Protein AF-A0A8R7R8F1-F1 (afdb_monomer)

Sequence (193 aa):
MRKITKKYDKKCCSKQGQSFRTEARRLHIEILESPWLHELMALYINLRWNNTVSMELLVDLSLTFGDEDKPTLSCSLLDSLRVDIDLTCSICLDTVFDAVSLSCGHIFCYMCCSAAASVTVVDGLESADPGSKCPICRRAGVFPNALRLNQLNILLRNSCPEYWEKRMQTERVERVRLAREHWERQCRAFTGI

Structure (mmCIF, N/CA/C/O backbone):
data_AF-A0A8R7R8F1-F1
#
_entry.id   AF-A0A8R7R8F1-F1
#
loop_
_atom_site.group_PDB
_atom_site.id
_atom_site.type_symbol
_atom_site.label_atom_id
_atom_site.label_alt_id
_atom_site.label_comp_id
_atom_site.label_asym_id
_atom_site.label_entity_id
_atom_site.label_seq_id
_atom_site.pdbx_PDB_ins_code
_atom_site.Cartn_x
_atom_site.Cartn_y
_atom_site.Cartn_z
_atom_site.occupancy
_atom_site.B_iso_or_equiv
_atom_site.auth_seq_id
_atom_site.auth_comp_id
_atom_site.auth_asym_id
_atom_site.auth_atom_id
_atom_site.pdbx_PDB_model_num
ATOM 1 N N . MET A 1 1 ? -13.916 16.012 1.269 1.00 70.31 1 MET A N 1
ATOM 2 C CA . MET A 1 1 ? -13.368 17.002 0.303 1.00 70.31 1 MET A CA 1
ATOM 3 C C . MET A 1 1 ? -13.723 16.777 -1.178 1.00 70.31 1 MET A C 1
ATOM 5 O O . MET A 1 1 ? -14.204 17.717 -1.797 1.00 70.31 1 MET A O 1
ATOM 9 N N . ARG A 1 2 ? -13.581 15.573 -1.774 1.00 73.50 2 ARG A N 1
ATOM 10 C CA . ARG A 1 2 ? -13.838 15.317 -3.225 1.00 73.50 2 ARG A CA 1
ATOM 11 C C . ARG A 1 2 ? -15.147 15.881 -3.787 1.00 73.50 2 ARG A C 1
ATOM 13 O O . ARG A 1 2 ? -15.152 16.470 -4.862 1.00 73.50 2 ARG A O 1
ATOM 20 N N . LYS A 1 3 ? -16.267 15.623 -3.104 1.00 78.38 3 LYS A N 1
ATOM 21 C CA . LYS A 1 3 ? -17.603 16.045 -3.560 1.00 78.38 3 LYS A CA 1
ATOM 22 C C . LYS A 1 3 ? -17.740 17.572 -3.531 1.00 78.38 3 LYS A C 1
ATOM 24 O O . LYS A 1 3 ? -18.328 18.142 -4.442 1.00 78.38 3 LYS A O 1
ATOM 29 N N . ILE A 1 4 ? -17.140 18.216 -2.529 1.00 83.50 4 ILE A N 1
ATOM 30 C CA . ILE A 1 4 ? -17.159 19.671 -2.338 1.00 83.50 4 ILE A CA 1
ATOM 31 C C . ILE A 1 4 ? -16.355 20.351 -3.442 1.00 83.50 4 ILE A C 1
ATOM 33 O O . ILE A 1 4 ? -16.888 21.213 -4.132 1.00 83.50 4 ILE A O 1
ATOM 37 N N . THR A 1 5 ? -15.118 19.910 -3.682 1.00 85.06 5 THR A N 1
ATOM 38 C CA . THR A 1 5 ? -14.267 20.539 -4.699 1.00 85.06 5 THR A CA 1
ATOM 39 C C . THR A 1 5 ? -14.791 20.326 -6.116 1.00 85.06 5 THR A C 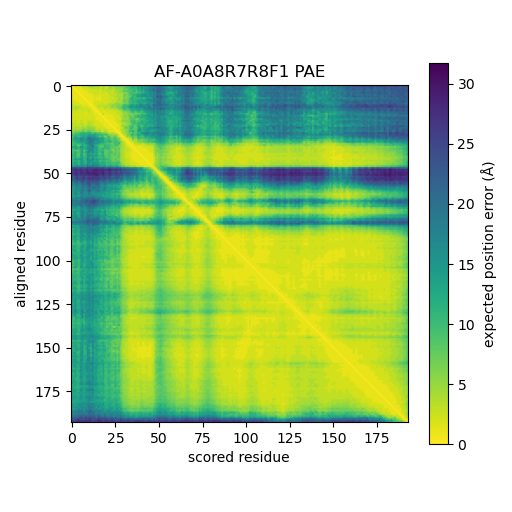1
ATOM 41 O O . THR A 1 5 ? -14.780 21.258 -6.911 1.00 85.06 5 THR A O 1
ATOM 44 N N . LYS A 1 6 ? -15.379 19.156 -6.412 1.00 87.19 6 LYS A N 1
ATOM 45 C CA . LYS A 1 6 ? -16.108 18.936 -7.674 1.00 87.19 6 LYS A CA 1
ATOM 46 C C . LYS A 1 6 ? -17.321 19.859 -7.831 1.00 87.19 6 LYS A C 1
ATOM 48 O O . LYS A 1 6 ? -17.592 20.323 -8.934 1.00 87.19 6 LYS A O 1
ATOM 53 N N . LYS A 1 7 ? -18.075 20.105 -6.754 1.00 91.38 7 LYS A N 1
ATOM 54 C CA . LYS A 1 7 ? -19.245 20.996 -6.783 1.00 91.38 7 LYS A CA 1
ATOM 55 C C . LYS A 1 7 ? -18.828 22.461 -6.942 1.00 91.38 7 LYS A C 1
ATOM 57 O O . LYS A 1 7 ? -19.496 23.184 -7.673 1.00 91.38 7 LYS A O 1
ATOM 62 N N . TYR A 1 8 ? -17.725 22.867 -6.311 1.00 92.31 8 TYR A N 1
ATOM 63 C CA . TYR A 1 8 ? -17.105 24.181 -6.484 1.00 92.31 8 TYR A CA 1
ATOM 64 C C . TYR A 1 8 ? -16.695 24.410 -7.942 1.00 92.31 8 TYR A C 1
ATOM 6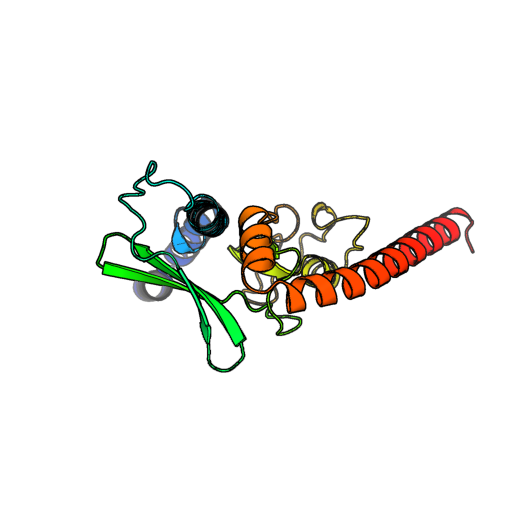6 O O . TYR A 1 8 ? -17.184 25.345 -8.565 1.00 92.31 8 TYR A O 1
ATOM 74 N N . ASP A 1 9 ? -15.901 23.499 -8.514 1.00 94.06 9 ASP A N 1
ATOM 75 C CA . ASP A 1 9 ? -15.440 23.583 -9.906 1.00 94.06 9 ASP A CA 1
ATOM 76 C C . ASP A 1 9 ? -16.613 23.667 -10.889 1.00 94.06 9 ASP A C 1
ATOM 78 O O . ASP A 1 9 ? -16.612 24.491 -11.801 1.00 94.06 9 ASP A O 1
ATOM 82 N N . LYS A 1 10 ? -17.664 22.865 -10.655 1.00 94.12 10 LYS A N 1
ATOM 83 C CA . LYS A 1 10 ? -18.894 22.900 -11.456 1.00 94.12 10 LYS A CA 1
ATOM 84 C C . LYS A 1 10 ? -19.627 24.241 -11.344 1.00 94.12 10 LYS A C 1
ATOM 86 O O . LYS A 1 10 ? -20.165 24.707 -12.339 1.00 94.12 10 LYS A O 1
ATOM 91 N N . LYS A 1 11 ? -19.692 24.840 -10.150 1.00 95.06 11 LYS A N 1
ATOM 92 C CA . LYS A 1 11 ? -20.413 26.102 -9.916 1.00 95.06 11 LYS A CA 1
ATOM 93 C C . LYS A 1 11 ? -19.636 27.318 -10.427 1.00 95.06 11 LYS A C 1
ATOM 95 O O . LYS A 1 11 ? -20.249 28.268 -10.894 1.00 95.06 11 LYS A O 1
ATOM 100 N N . CYS A 1 12 ? -18.311 27.285 -10.332 1.00 91.75 12 CYS A N 1
ATOM 101 C CA . CYS A 1 12 ? -17.428 28.390 -10.699 1.00 91.75 12 CYS A CA 1
ATOM 102 C C . CYS A 1 12 ? -16.812 28.239 -12.099 1.00 91.75 12 CYS A C 1
ATOM 104 O O . CYS A 1 12 ? -15.950 29.038 -12.452 1.00 91.75 12 CYS A O 1
ATOM 106 N N . CYS A 1 13 ? -17.204 27.214 -12.867 1.00 89.19 13 CYS A N 1
ATOM 107 C CA . CYS A 1 13 ? -16.618 26.872 -14.169 1.00 89.19 13 CYS A CA 1
ATOM 108 C C . CYS A 1 13 ? -15.077 26.888 -14.154 1.00 89.19 13 CYS A C 1
ATOM 110 O O . CYS A 1 13 ? -14.438 27.396 -15.073 1.00 89.19 13 CYS A O 1
ATOM 112 N N . SER A 1 14 ? -14.472 26.354 -13.090 1.00 93.56 14 SER A N 1
ATOM 113 C CA . SER A 1 14 ? -13.026 26.408 -12.856 1.00 93.56 14 SER A CA 1
ATOM 114 C C . SER A 1 14 ? -12.454 25.028 -12.524 1.00 93.56 14 SER A C 1
ATOM 116 O O . SER A 1 14 ? -13.186 24.048 -12.392 1.00 93.56 14 SER A O 1
ATOM 118 N N . LYS A 1 15 ? -11.123 24.936 -12.419 1.00 90.62 15 LYS A N 1
ATOM 119 C CA . LYS A 1 15 ? -10.410 23.741 -11.924 1.00 90.62 15 LYS A CA 1
ATOM 120 C C . LYS A 1 15 ? -9.746 23.978 -10.563 1.00 90.62 15 LYS A C 1
ATOM 122 O O . LYS A 1 15 ? -8.963 23.147 -10.107 1.00 90.62 15 LYS A O 1
ATOM 127 N N . GLN A 1 16 ? -10.026 25.112 -9.919 1.00 88.19 16 GLN A N 1
ATOM 128 C CA . GLN A 1 16 ? -9.293 25.556 -8.734 1.00 88.19 16 GLN A CA 1
ATOM 129 C C . GLN A 1 16 ? -9.537 24.646 -7.524 1.00 88.19 16 GLN A C 1
ATOM 131 O O . GLN A 1 16 ? -8.620 24.402 -6.746 1.00 88.19 16 GLN A O 1
ATOM 136 N N . GLY A 1 17 ? -10.740 24.085 -7.379 1.00 86.44 17 GLY A N 1
ATOM 137 C CA . GLY A 1 17 ? -11.059 23.117 -6.335 1.00 86.44 17 GLY A CA 1
ATOM 138 C C . GLY A 1 17 ? -10.318 21.793 -6.527 1.00 86.44 17 GLY A C 1
ATOM 139 O O . GLY A 1 17 ? -9.840 21.198 -5.557 1.00 86.44 17 GLY A O 1
ATOM 140 N N . GLN A 1 18 ? -10.190 21.316 -7.767 1.00 83.88 18 GLN A N 1
ATOM 141 C CA . GLN A 1 18 ? -9.337 20.169 -8.094 1.00 83.88 18 GLN A CA 1
ATOM 142 C C . GLN A 1 18 ? -7.852 20.449 -7.837 1.00 83.88 18 GLN A C 1
ATOM 144 O O . GLN A 1 18 ? -7.185 19.588 -7.253 1.00 83.88 18 GLN A O 1
ATOM 149 N N . SER A 1 19 ? -7.353 21.632 -8.206 1.00 82.88 19 SER A N 1
ATOM 150 C CA . SER A 1 19 ? -5.975 22.057 -7.925 1.00 82.88 19 SER A CA 1
ATOM 151 C C . SER A 1 19 ? -5.709 22.117 -6.422 1.00 82.88 19 SER A C 1
ATOM 153 O O . SER A 1 19 ? -4.786 21.462 -5.948 1.00 82.88 19 SER A O 1
ATOM 155 N N . PHE A 1 20 ? -6.583 22.777 -5.653 1.00 84.31 20 PHE A N 1
ATOM 156 C CA . PHE A 1 20 ? -6.505 22.824 -4.191 1.00 84.31 20 PHE A CA 1
ATOM 157 C C . PHE A 1 20 ? -6.504 21.425 -3.577 1.00 84.31 20 PHE A C 1
ATOM 159 O O . PHE A 1 20 ? -5.688 21.139 -2.716 1.00 84.31 20 PHE A O 1
ATOM 166 N N . ARG A 1 21 ? -7.382 20.518 -4.023 1.00 80.62 21 ARG A N 1
ATOM 167 C CA . ARG A 1 21 ? -7.420 19.150 -3.484 1.00 80.62 21 ARG A CA 1
ATOM 168 C C . ARG A 1 21 ? -6.159 18.356 -3.809 1.00 80.62 21 ARG A C 1
ATOM 170 O O . ARG A 1 21 ? -5.728 17.541 -3.000 1.00 80.62 21 ARG A O 1
ATOM 177 N N . THR A 1 22 ? -5.602 18.547 -4.999 1.00 77.69 22 THR A N 1
ATOM 178 C CA . THR A 1 22 ? -4.341 17.904 -5.384 1.00 77.69 22 THR A CA 1
ATOM 179 C C . THR A 1 22 ? -3.207 18.420 -4.506 1.00 77.69 22 THR A C 1
ATOM 181 O O . THR A 1 22 ? -2.447 17.617 -3.973 1.00 77.69 22 THR A O 1
ATOM 184 N N . GLU A 1 23 ? -3.169 19.730 -4.274 1.00 76.75 23 GLU A N 1
ATOM 185 C CA . GLU A 1 23 ? -2.170 20.382 -3.434 1.00 76.75 23 GLU A CA 1
ATOM 186 C C . GLU A 1 23 ? -2.316 20.018 -1.952 1.00 76.75 23 GLU A C 1
ATOM 188 O O . GLU A 1 23 ? -1.345 19.633 -1.315 1.00 76.75 23 GLU A O 1
ATOM 193 N N . ALA A 1 24 ? -3.536 20.012 -1.416 1.00 70.69 24 ALA A N 1
ATOM 194 C CA . ALA A 1 24 ? -3.820 19.592 -0.048 1.00 70.69 24 ALA A CA 1
ATOM 195 C C . ALA A 1 24 ? -3.400 18.138 0.207 1.00 70.69 24 ALA A C 1
ATOM 197 O O . ALA A 1 24 ? -2.917 17.819 1.287 1.00 70.69 24 ALA A O 1
ATOM 198 N N . ARG A 1 25 ? -3.532 17.253 -0.789 1.00 68.62 25 ARG A N 1
ATOM 199 C CA . ARG A 1 25 ? -3.025 15.873 -0.702 1.00 68.62 25 ARG A CA 1
ATOM 200 C C . ARG A 1 25 ? -1.511 15.806 -0.791 1.00 68.62 25 ARG A C 1
ATOM 202 O O . ARG A 1 25 ? -0.906 15.091 -0.009 1.00 68.62 25 ARG A O 1
ATOM 209 N N . ARG A 1 26 ? -0.904 16.560 -1.714 1.00 66.81 26 ARG A N 1
ATOM 210 C CA . ARG A 1 26 ? 0.559 16.660 -1.848 1.00 66.81 26 ARG A CA 1
ATOM 211 C C . ARG A 1 26 ? 1.201 17.134 -0.541 1.00 66.81 26 ARG A C 1
ATOM 213 O O . ARG A 1 26 ? 2.222 16.600 -0.125 1.00 66.81 26 ARG A O 1
ATOM 220 N N . LEU A 1 27 ? 0.575 18.110 0.110 1.00 65.81 27 LEU A N 1
ATOM 221 C CA . LEU A 1 27 ? 0.991 18.669 1.393 1.00 65.81 27 LEU A CA 1
ATOM 222 C C . LEU A 1 27 ? 0.519 17.845 2.604 1.00 65.81 27 LEU A C 1
ATOM 224 O O . LEU A 1 27 ? 0.754 18.265 3.730 1.00 65.81 27 LEU A O 1
ATOM 228 N N . HIS A 1 28 ? -0.144 16.700 2.401 1.00 61.38 28 HIS A N 1
ATOM 229 C CA . HIS A 1 28 ? -0.685 15.845 3.468 1.00 61.38 28 HIS A CA 1
ATOM 230 C C . HIS A 1 28 ? -1.627 16.574 4.454 1.00 61.38 28 HIS A C 1
ATOM 232 O O . HIS A 1 28 ? -1.799 16.157 5.595 1.00 61.38 28 HIS A O 1
ATOM 238 N N . ILE A 1 29 ? -2.284 17.647 4.000 1.00 60.16 29 ILE A N 1
ATOM 239 C CA . ILE A 1 29 ? -3.284 18.415 4.760 1.00 60.16 29 ILE A CA 1
ATOM 240 C C . ILE A 1 29 ? -4.572 17.592 4.940 1.00 60.16 29 ILE A C 1
ATOM 242 O O . ILE A 1 29 ? -5.281 17.741 5.933 1.00 60.16 29 ILE A O 1
ATOM 246 N N . GLU A 1 30 ? -4.880 16.676 4.011 1.00 68.00 30 GLU A N 1
ATOM 247 C CA . GLU A 1 30 ? -5.893 15.634 4.234 1.00 68.00 30 GLU A CA 1
ATOM 248 C C . GLU A 1 30 ? -5.298 14.555 5.164 1.00 68.00 30 GLU A C 1
ATOM 250 O O . GLU A 1 30 ? -4.882 13.503 4.690 1.00 68.00 30 GLU A O 1
ATOM 255 N N . ILE A 1 31 ? -5.252 14.823 6.480 1.00 67.56 31 ILE A N 1
ATOM 256 C CA . ILE A 1 31 ? -4.651 13.955 7.524 1.00 67.56 31 ILE A CA 1
ATOM 257 C C . ILE A 1 31 ? -5.068 12.481 7.379 1.00 67.56 31 ILE A C 1
ATOM 259 O O . ILE A 1 31 ? -4.244 11.589 7.550 1.00 67.56 31 ILE A O 1
ATOM 263 N N . LEU A 1 32 ? -6.321 12.229 6.987 1.00 67.94 32 LEU A N 1
ATOM 264 C CA . LEU A 1 32 ? -6.879 10.886 6.784 1.00 67.94 32 LEU A CA 1
ATOM 265 C C . LEU A 1 32 ? -6.228 10.090 5.643 1.00 67.94 32 LEU A C 1
ATOM 267 O O . LEU A 1 32 ? -6.324 8.873 5.621 1.00 67.94 32 LEU A O 1
ATOM 271 N N . GLU A 1 33 ? -5.594 10.759 4.680 1.00 69.38 33 GLU A N 1
ATOM 272 C CA . GLU A 1 33 ? -4.852 10.111 3.590 1.00 69.38 33 GLU A CA 1
ATOM 273 C C . GLU A 1 33 ? -3.338 10.091 3.864 1.00 69.38 33 GLU A C 1
ATOM 275 O O . GLU A 1 33 ? -2.566 9.665 3.005 1.00 69.38 33 GLU A O 1
ATOM 280 N N . SER A 1 34 ? -2.896 10.559 5.039 1.00 82.44 34 SER A N 1
ATOM 281 C CA . SER A 1 34 ? -1.479 10.611 5.391 1.00 82.44 34 SER A CA 1
ATOM 282 C C . SER A 1 34 ? -0.953 9.221 5.767 1.00 82.44 34 SER A C 1
ATOM 284 O O . SER A 1 34 ? -1.461 8.616 6.713 1.00 82.44 34 SER A O 1
ATOM 286 N N . PRO A 1 35 ? 0.111 8.716 5.116 1.00 85.25 35 PRO A N 1
ATOM 287 C CA . PRO A 1 35 ? 0.779 7.473 5.513 1.00 85.25 35 PRO A CA 1
ATOM 288 C C . PRO A 1 35 ? 1.194 7.458 6.991 1.00 85.25 35 PRO A C 1
ATOM 290 O O . PRO A 1 35 ? 1.117 6.429 7.656 1.00 85.25 35 PRO A O 1
ATOM 293 N N . TRP A 1 36 ? 1.561 8.626 7.527 1.00 87.06 36 TRP A N 1
ATOM 294 C CA . TRP A 1 36 ? 1.962 8.791 8.921 1.00 87.06 36 TRP A CA 1
ATOM 295 C C . TRP A 1 36 ? 0.822 8.581 9.910 1.00 87.06 36 TRP A C 1
ATOM 297 O O . TRP A 1 36 ? 1.078 8.113 11.010 1.00 87.06 36 TRP A O 1
ATOM 307 N N . LEU A 1 37 ? -0.428 8.875 9.534 1.00 85.50 37 LEU A N 1
ATOM 308 C CA . LEU A 1 37 ? -1.570 8.570 10.396 1.00 85.50 37 LEU A CA 1
ATOM 309 C C . LEU A 1 37 ? -1.668 7.056 10.625 1.00 85.50 37 LEU A C 1
ATOM 311 O O . LEU A 1 37 ? -1.776 6.621 11.764 1.00 85.50 37 LEU A O 1
ATOM 315 N N . HIS A 1 38 ? -1.544 6.267 9.557 1.00 88.12 38 HIS A N 1
ATOM 316 C CA . HIS A 1 38 ? -1.567 4.804 9.614 1.00 88.12 38 HIS A CA 1
ATOM 317 C C . HIS A 1 38 ? -0.428 4.247 10.482 1.00 88.12 38 HIS A C 1
ATOM 319 O O . HIS A 1 38 ? -0.659 3.383 11.326 1.00 88.12 38 HIS A O 1
ATOM 325 N N . GLU A 1 39 ? 0.791 4.775 10.318 1.00 90.56 39 GLU A N 1
ATOM 326 C CA . GLU A 1 39 ? 1.940 4.391 11.148 1.00 90.56 39 GLU A CA 1
ATOM 327 C C . GLU A 1 39 ? 1.761 4.775 12.616 1.00 90.56 39 GLU A C 1
ATOM 329 O O . GLU A 1 39 ? 2.046 3.963 13.489 1.00 90.56 39 GLU A O 1
ATOM 334 N N . LEU A 1 40 ? 1.265 5.980 12.907 1.00 87.56 40 LEU A N 1
ATOM 335 C CA . LEU A 1 40 ? 1.009 6.427 14.278 1.00 87.56 40 LEU A CA 1
ATOM 336 C C . LEU A 1 40 ? -0.085 5.594 14.944 1.00 87.56 40 LEU A C 1
ATOM 338 O O . LEU A 1 40 ? 0.033 5.248 16.118 1.00 87.56 40 LEU A O 1
ATOM 342 N N . MET A 1 41 ? -1.123 5.239 14.188 1.00 88.00 41 MET A N 1
ATOM 343 C CA . MET A 1 41 ? -2.163 4.332 14.648 1.00 88.00 41 MET A CA 1
ATOM 344 C C . MET A 1 41 ? -1.564 2.962 14.999 1.00 88.00 41 MET A C 1
ATOM 346 O O . MET A 1 41 ? -1.717 2.476 16.118 1.00 88.00 41 MET A O 1
ATOM 350 N N . ALA A 1 42 ? -0.810 2.356 14.084 1.00 91.25 42 ALA A N 1
ATOM 351 C CA . ALA A 1 42 ? -0.194 1.064 14.348 1.00 91.25 42 ALA A CA 1
ATOM 352 C C . ALA A 1 42 ? 0.807 1.110 15.516 1.00 91.25 42 ALA A C 1
ATOM 354 O O . ALA A 1 42 ? 0.793 0.226 16.371 1.00 91.25 42 ALA A O 1
ATOM 355 N N . LEU A 1 43 ? 1.617 2.171 15.598 1.00 88.50 43 LEU A N 1
ATOM 356 C CA . LEU A 1 43 ? 2.546 2.412 16.701 1.00 88.50 43 LEU A CA 1
ATOM 357 C C . LEU A 1 43 ? 1.812 2.468 18.037 1.00 88.50 43 LEU A C 1
ATOM 359 O O . LEU A 1 43 ? 2.241 1.832 18.992 1.00 88.50 43 LEU A O 1
ATOM 363 N N . TYR A 1 44 ? 0.707 3.209 18.110 1.00 84.69 44 TYR A N 1
ATOM 364 C CA . TYR A 1 44 ? -0.067 3.334 19.338 1.00 84.69 44 TYR A CA 1
ATOM 365 C C . TYR A 1 44 ? -0.598 1.978 19.810 1.00 84.69 44 TYR A C 1
ATOM 367 O O . TYR A 1 44 ? -0.470 1.662 20.991 1.00 84.69 44 TYR A O 1
ATOM 375 N N . ILE A 1 45 ? -1.137 1.154 18.900 1.00 87.25 45 I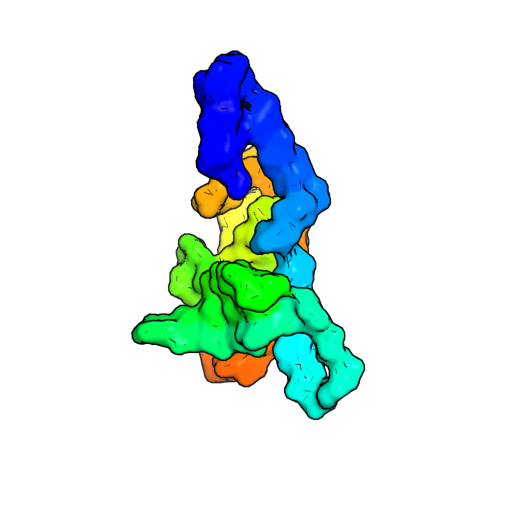LE 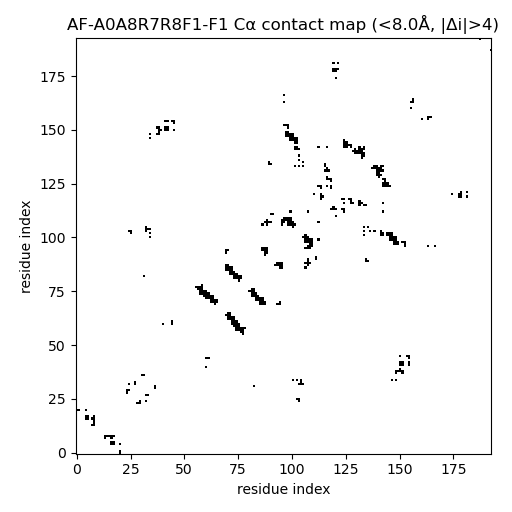A N 1
ATOM 376 C CA . ILE A 1 45 ? -1.578 -0.205 19.251 1.00 87.25 45 ILE A CA 1
ATOM 377 C C . ILE A 1 45 ? -0.386 -1.044 19.730 1.00 87.25 45 ILE A C 1
ATOM 379 O O . ILE A 1 45 ? -0.474 -1.672 20.783 1.00 87.25 45 ILE A O 1
ATOM 383 N N . ASN A 1 46 ? 0.742 -1.013 19.012 1.00 87.94 46 ASN A N 1
ATOM 384 C CA . ASN A 1 46 ? 1.951 -1.761 19.378 1.00 87.94 46 ASN A CA 1
ATOM 385 C C . ASN A 1 46 ? 2.507 -1.357 20.753 1.00 87.94 46 ASN A C 1
ATOM 387 O O . ASN A 1 46 ? 2.993 -2.206 21.497 1.00 87.94 46 ASN A O 1
ATOM 391 N N . LEU A 1 47 ? 2.452 -0.066 21.093 1.00 80.44 47 LEU A N 1
ATOM 392 C CA . LEU A 1 47 ? 2.942 0.477 22.361 1.00 80.44 47 LEU A CA 1
ATOM 393 C C . LEU A 1 47 ? 1.987 0.247 23.536 1.00 80.44 47 LEU A C 1
ATOM 395 O O . LEU A 1 47 ? 2.385 0.481 24.680 1.00 80.44 47 LEU A O 1
ATOM 399 N N . ARG A 1 48 ? 0.752 -0.213 23.296 1.00 67.75 48 ARG A N 1
ATOM 400 C CA . ARG A 1 48 ? -0.301 -0.381 24.310 1.00 67.75 48 ARG A CA 1
ATOM 401 C C . ARG A 1 48 ? -0.067 -1.583 25.243 1.00 67.75 48 ARG A C 1
ATOM 403 O O . ARG A 1 48 ? -0.990 -2.327 25.556 1.00 67.75 48 ARG A O 1
ATOM 410 N N . TRP A 1 49 ? 1.169 -1.726 25.727 1.00 51.31 49 TRP A N 1
ATOM 411 C CA . TRP A 1 49 ? 1.540 -2.519 26.896 1.00 51.31 49 TRP A CA 1
ATOM 412 C C . TRP A 1 49 ? 1.663 -1.675 28.182 1.00 51.31 49 TRP A C 1
ATOM 414 O O . TRP A 1 49 ? 1.614 -2.254 29.255 1.00 51.31 49 TRP A O 1
ATOM 424 N N . ASN A 1 50 ? 1.756 -0.333 28.149 1.00 45.97 50 ASN A N 1
ATOM 425 C CA . ASN A 1 50 ? 1.742 0.484 29.379 1.00 45.97 50 ASN A CA 1
ATOM 426 C C . ASN A 1 50 ? 1.039 1.844 29.192 1.00 45.97 50 ASN A C 1
ATOM 428 O O . ASN A 1 50 ? 1.297 2.567 28.235 1.00 45.97 50 ASN A O 1
ATOM 432 N N . ASN A 1 51 ? 0.160 2.176 30.142 1.00 49.56 51 ASN A N 1
ATOM 433 C CA . ASN A 1 51 ? -0.807 3.290 30.207 1.00 49.56 51 ASN A CA 1
ATOM 434 C C . ASN A 1 51 ? -0.252 4.739 30.145 1.00 49.56 51 ASN A C 1
ATOM 436 O O . ASN A 1 51 ? -0.845 5.641 30.731 1.00 49.56 51 ASN A O 1
ATOM 440 N N . THR A 1 52 ? 0.865 5.020 29.476 1.00 51.19 52 THR A N 1
ATOM 441 C CA . THR A 1 52 ? 1.564 6.308 29.661 1.00 51.19 52 THR A CA 1
ATOM 442 C C . THR A 1 52 ? 1.330 7.351 28.570 1.00 51.19 52 THR A C 1
ATOM 444 O O . THR A 1 52 ? 1.704 8.503 28.764 1.00 51.19 52 THR A O 1
ATOM 447 N N . VAL A 1 53 ? 0.710 7.000 27.440 1.00 51.78 53 VAL A N 1
ATOM 448 C CA . VAL A 1 53 ? 0.466 7.961 26.351 1.00 51.78 53 VAL A CA 1
ATOM 449 C C . VAL A 1 53 ? -1.014 7.958 25.995 1.00 51.78 53 VAL A C 1
ATOM 451 O O . VAL A 1 53 ? -1.500 7.081 25.284 1.00 51.78 53 VAL A O 1
ATOM 454 N N . SER A 1 54 ? -1.748 8.941 26.512 1.00 54.41 54 SER A N 1
ATOM 455 C CA . SER A 1 54 ? -3.092 9.249 26.028 1.00 54.41 54 SER A CA 1
ATOM 456 C C . SER A 1 54 ? -2.952 10.073 24.750 1.00 54.41 54 SER A C 1
ATOM 458 O O . SER A 1 54 ? -2.461 11.199 24.786 1.00 54.41 54 SER A O 1
ATOM 460 N N . MET A 1 55 ? -3.331 9.507 23.605 1.00 61.41 55 MET A N 1
ATOM 461 C CA . MET A 1 55 ? -3.541 10.293 22.391 1.00 61.41 55 MET A CA 1
ATOM 462 C C . MET A 1 55 ? -4.955 10.861 22.468 1.00 61.41 55 MET A C 1
ATOM 464 O O . MET A 1 55 ? -5.897 10.206 22.041 1.00 61.41 55 MET A O 1
ATOM 468 N N . GLU A 1 56 ? -5.105 12.079 22.993 1.00 63.31 56 GLU A N 1
ATOM 469 C CA . GLU A 1 56 ? -6.407 12.769 23.115 1.00 63.31 56 GLU A CA 1
ATOM 470 C C . GLU A 1 56 ? -7.168 12.881 21.778 1.00 63.31 56 GLU A C 1
ATOM 472 O O . GLU A 1 56 ? -8.375 13.083 21.757 1.00 63.31 56 GLU A O 1
ATOM 477 N N . LEU A 1 57 ? -6.468 12.736 20.647 1.00 64.81 57 LEU A N 1
ATOM 478 C CA . LEU A 1 57 ? -7.032 12.841 19.302 1.00 64.81 57 LEU A CA 1
ATOM 479 C C . LEU A 1 57 ? -7.562 11.517 18.732 1.00 64.81 57 LEU A C 1
ATOM 481 O O . LEU A 1 57 ? -8.465 11.564 17.900 1.00 64.81 57 LEU A O 1
ATOM 485 N N . LEU A 1 58 ? -6.999 10.364 19.119 1.00 68.00 58 LEU A N 1
ATOM 486 C CA . LEU A 1 58 ? -7.360 9.050 18.568 1.00 68.00 58 LEU A CA 1
ATOM 487 C C . LEU A 1 58 ? -7.905 8.149 19.675 1.00 68.00 58 LEU A C 1
ATOM 489 O O . LEU A 1 58 ? -7.148 7.624 20.491 1.00 68.00 58 LEU A O 1
ATOM 493 N N . VAL A 1 59 ? -9.215 7.934 19.651 1.00 72.69 59 VAL A N 1
ATOM 494 C CA . VAL A 1 59 ? -9.941 7.093 20.607 1.00 72.69 59 VAL A CA 1
ATOM 495 C C . VAL A 1 59 ? -10.375 5.796 19.913 1.00 72.69 59 VAL A C 1
ATOM 497 O O . VAL A 1 59 ? -10.419 5.724 18.683 1.00 72.69 59 VAL A O 1
ATOM 500 N N . ASP A 1 60 ? -10.636 4.741 20.688 1.00 79.19 60 ASP A N 1
ATOM 501 C CA . ASP A 1 60 ? -11.139 3.439 20.208 1.00 79.19 60 ASP A CA 1
ATOM 502 C C . ASP A 1 60 ? -10.292 2.767 19.119 1.00 79.19 60 ASP A C 1
ATOM 504 O O . ASP A 1 60 ? -10.784 2.016 18.271 1.00 79.19 60 ASP A O 1
ATOM 508 N N . LEU A 1 61 ? -8.985 3.027 19.146 1.00 84.62 61 LEU A N 1
ATOM 509 C CA . LEU A 1 61 ? -8.070 2.482 18.164 1.00 84.62 61 LEU A CA 1
ATOM 510 C C . LEU A 1 61 ? -7.962 0.957 18.297 1.00 84.62 61 LEU A C 1
ATOM 512 O O . LEU A 1 61 ? -7.579 0.431 19.345 1.00 84.62 61 LEU A O 1
ATOM 516 N N . SER A 1 62 ? -8.285 0.255 17.216 1.00 88.69 62 SER A N 1
ATOM 517 C CA . SER A 1 62 ? -8.329 -1.205 17.178 1.00 88.69 62 SER A CA 1
ATOM 518 C C . SER A 1 62 ? -8.023 -1.746 15.784 1.00 88.69 62 SER A C 1
ATOM 520 O O . SER A 1 62 ? -8.244 -1.082 14.771 1.00 88.69 62 SER A O 1
ATOM 522 N N . LEU A 1 63 ? -7.505 -2.971 15.749 1.00 90.44 63 LEU A N 1
ATOM 523 C CA . LEU A 1 63 ? -7.414 -3.784 14.544 1.00 90.44 63 LEU A CA 1
ATOM 524 C C . LEU A 1 63 ? -8.447 -4.905 14.664 1.00 90.44 63 LEU A C 1
ATOM 526 O O . LEU A 1 63 ? -8.452 -5.632 15.656 1.00 90.44 63 LEU A O 1
ATOM 530 N N . THR A 1 64 ? -9.312 -5.034 13.664 1.00 91.50 64 THR A N 1
ATOM 531 C CA . THR A 1 64 ? -10.356 -6.067 13.611 1.00 91.50 64 THR A CA 1
ATOM 532 C C . THR A 1 64 ? -10.239 -6.872 12.325 1.00 91.50 64 THR A C 1
ATOM 534 O O . THR A 1 64 ? -9.710 -6.378 11.331 1.00 91.50 64 THR A O 1
ATOM 537 N N . PHE A 1 65 ? -10.724 -8.109 12.345 1.00 88.81 65 PHE A N 1
ATOM 538 C CA . PHE A 1 65 ? -10.792 -8.988 11.181 1.00 88.81 65 PHE A CA 1
ATOM 539 C C . PHE A 1 65 ? -12.273 -9.210 10.863 1.00 88.81 65 PHE A C 1
ATOM 541 O O . PHE A 1 65 ? -13.030 -9.622 11.741 1.00 88.81 65 PHE A O 1
ATOM 548 N N . GLY A 1 66 ? -12.704 -8.822 9.660 1.00 82.81 66 GLY A N 1
ATOM 549 C CA . GLY A 1 66 ? -14.098 -8.957 9.220 1.00 82.81 66 GLY A CA 1
ATOM 550 C C . GLY A 1 66 ? -14.450 -10.369 8.736 1.00 82.81 66 GLY A C 1
ATOM 551 O O . GLY A 1 66 ? -13.656 -11.292 8.878 1.00 82.81 66 GLY A O 1
ATOM 552 N N . ASP A 1 67 ? -15.610 -10.506 8.085 1.00 73.31 67 ASP A N 1
ATOM 553 C CA . ASP A 1 67 ? -16.216 -11.791 7.672 1.00 73.31 67 ASP A CA 1
ATOM 554 C C . ASP A 1 67 ? -15.347 -12.673 6.744 1.00 73.31 67 ASP A C 1
ATOM 556 O O . ASP A 1 67 ? -15.594 -13.866 6.617 1.00 73.31 67 ASP A O 1
ATOM 560 N N . GLU A 1 68 ? -14.320 -12.100 6.110 1.00 78.38 68 GLU A N 1
ATOM 561 C CA . GLU A 1 68 ? -13.380 -12.776 5.197 1.00 78.38 68 GLU A CA 1
ATOM 562 C C . GLU A 1 68 ? -11.932 -12.728 5.731 1.00 78.38 68 GLU A C 1
ATOM 564 O O . GLU A 1 68 ? -10.985 -12.629 4.952 1.00 78.38 68 GLU A O 1
ATOM 569 N N . ASP A 1 69 ? -11.751 -12.646 7.055 1.00 80.88 69 ASP A N 1
ATOM 570 C CA . ASP A 1 69 ? -10.456 -12.418 7.722 1.00 80.88 69 ASP A CA 1
ATOM 571 C C . ASP A 1 69 ? -9.710 -11.168 7.213 1.00 80.88 69 ASP A C 1
ATOM 573 O O . ASP A 1 69 ? -8.485 -11.047 7.303 1.00 80.88 69 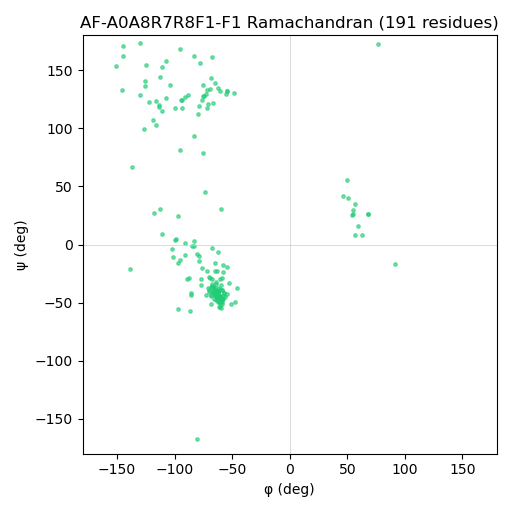ASP A O 1
ATOM 577 N N . LYS A 1 70 ? -10.457 -10.196 6.676 1.00 85.88 70 LYS A N 1
ATOM 578 C CA . LYS A 1 70 ? -9.900 -8.950 6.140 1.00 85.88 70 LYS A CA 1
ATOM 579 C C . LYS A 1 70 ? -9.571 -7.984 7.276 1.00 85.88 70 LYS A C 1
ATOM 581 O O . LYS A 1 70 ? -10.492 -7.578 7.994 1.00 85.88 70 LYS A O 1
ATOM 586 N N . PRO A 1 71 ? -8.297 -7.586 7.439 1.00 92.12 71 PRO A N 1
ATOM 587 C CA . PRO A 1 71 ? -7.905 -6.705 8.518 1.00 92.12 71 PRO A CA 1
ATOM 588 C C . PRO A 1 71 ? -8.360 -5.277 8.228 1.00 92.12 71 PRO A C 1
ATOM 590 O O . PRO A 1 71 ? -8.061 -4.710 7.177 1.00 92.12 71 PRO A O 1
ATOM 593 N N . THR A 1 72 ? -9.056 -4.680 9.189 1.00 93.38 72 THR A N 1
ATOM 594 C CA . THR A 1 72 ? -9.452 -3.273 9.169 1.00 93.38 72 THR A CA 1
ATOM 595 C C . THR A 1 72 ? -8.903 -2.577 10.403 1.00 93.38 72 THR A C 1
ATOM 597 O O . THR A 1 72 ? -9.176 -2.984 11.536 1.00 93.38 72 THR A O 1
ATOM 600 N N . LEU A 1 73 ? -8.123 -1.522 10.182 1.00 91.50 73 LEU A N 1
ATOM 601 C CA . LEU A 1 73 ? -7.600 -0.664 11.236 1.00 91.50 73 LEU A CA 1
ATOM 602 C C . LEU A 1 73 ? -8.551 0.517 11.431 1.00 91.50 73 LEU A C 1
ATOM 604 O O . LEU A 1 73 ? -8.742 1.312 10.512 1.00 91.50 73 LEU A O 1
ATOM 608 N N . SER A 1 74 ? -9.140 0.630 12.618 1.00 90.00 74 SER A N 1
ATOM 609 C CA . SER A 1 74 ? -10.198 1.601 12.898 1.00 90.00 74 SER A CA 1
ATOM 610 C C . SER A 1 74 ? -9.889 2.494 14.092 1.00 90.00 74 SER A C 1
ATOM 612 O O . SER A 1 74 ? -9.382 2.004 15.099 1.00 90.00 74 SER A O 1
ATOM 614 N N . CYS A 1 75 ? -10.233 3.782 14.011 1.00 84.81 75 CYS A N 1
ATOM 615 C CA . CYS A 1 75 ? -10.241 4.707 15.150 1.00 84.81 75 CYS A CA 1
ATOM 616 C C . CYS A 1 75 ? -11.369 5.736 15.072 1.00 84.81 75 CYS A C 1
ATOM 618 O O . CYS A 1 75 ? -11.909 6.017 14.002 1.00 84.81 75 CYS A O 1
ATOM 620 N N . SER A 1 76 ? -11.663 6.350 16.213 1.00 80.19 76 SER A N 1
ATOM 621 C CA . SER A 1 76 ? -12.497 7.541 16.333 1.00 80.19 76 SER A CA 1
ATOM 622 C C . SER A 1 76 ? -11.596 8.771 16.468 1.00 80.19 76 SER A C 1
ATOM 624 O O . SER A 1 76 ? -10.835 8.896 17.426 1.00 80.19 76 SER A O 1
ATOM 626 N N . LEU A 1 77 ? -11.668 9.687 15.503 1.00 71.44 77 LEU A N 1
ATOM 627 C CA . LEU A 1 77 ? -11.016 10.994 15.551 1.00 71.44 77 LEU A CA 1
ATOM 628 C C . LEU A 1 77 ? -11.984 12.017 16.163 1.00 71.44 77 LEU A C 1
ATOM 630 O O . LEU A 1 77 ? -13.102 12.180 15.657 1.00 71.44 77 LEU A O 1
ATOM 634 N N . LEU A 1 78 ? -11.537 12.736 17.200 1.00 69.12 78 LEU A N 1
ATOM 635 C CA . LEU A 1 78 ? -12.300 13.819 17.848 1.00 69.12 78 LEU A CA 1
ATOM 636 C C . LEU A 1 78 ? -13.740 13.400 18.228 1.00 69.12 78 LEU A C 1
ATOM 638 O O . LEU A 1 78 ? -14.696 14.139 17.982 1.00 69.12 78 LEU A O 1
ATOM 642 N N . ASP A 1 79 ? -13.901 12.172 18.727 1.00 62.47 79 ASP A N 1
ATOM 643 C CA . ASP A 1 79 ? -15.153 11.575 19.228 1.00 62.47 79 ASP A CA 1
ATOM 644 C C . ASP A 1 79 ? -16.348 11.540 18.256 1.00 62.47 79 ASP A C 1
ATOM 646 O O . ASP A 1 79 ? -17.464 11.200 18.642 1.00 62.47 79 ASP A O 1
ATOM 650 N N . SER A 1 80 ? -16.144 11.882 16.980 1.00 67.69 80 SER A N 1
ATOM 651 C CA . SER A 1 80 ? -17.244 12.050 16.015 1.00 67.69 80 SER A CA 1
ATOM 652 C C . SER A 1 80 ? -16.950 11.484 14.628 1.00 67.69 80 SER A C 1
ATOM 654 O O . SER A 1 80 ? -17.879 11.236 13.857 1.00 67.69 80 SER A O 1
ATOM 656 N N . LEU A 1 81 ? -15.674 11.297 14.269 1.00 74.75 81 LEU A N 1
ATOM 657 C CA . LEU A 1 81 ? -15.283 10.826 12.945 1.00 74.75 81 LEU A CA 1
ATOM 658 C C . LEU A 1 81 ? -14.601 9.464 13.031 1.00 74.75 81 LEU A C 1
ATOM 660 O O . LEU A 1 81 ? -13.418 9.375 13.343 1.00 74.75 81 LEU A O 1
ATOM 664 N N . ARG A 1 82 ? -15.339 8.411 12.679 1.00 80.00 82 ARG A N 1
ATOM 665 C CA . ARG A 1 82 ? -14.767 7.076 12.516 1.00 80.00 82 ARG A CA 1
ATOM 666 C C . ARG A 1 82 ? -13.935 7.004 11.236 1.00 80.00 82 ARG A C 1
ATOM 668 O O . ARG A 1 82 ? -14.398 7.380 10.157 1.00 80.00 82 ARG A O 1
ATOM 675 N N . VAL A 1 83 ? -12.712 6.520 11.375 1.00 82.62 83 VAL A N 1
ATOM 676 C CA . VAL A 1 83 ? -11.769 6.255 10.295 1.00 82.62 83 VAL A CA 1
ATOM 677 C C . VAL A 1 83 ? -11.565 4.753 10.253 1.00 82.62 83 VAL A C 1
ATOM 679 O O . VAL A 1 83 ? -11.081 4.190 11.226 1.00 82.62 83 VAL A O 1
ATOM 682 N N . ASP A 1 84 ? -11.924 4.128 9.135 1.00 86.62 84 ASP A N 1
ATOM 683 C CA . ASP A 1 84 ? -11.689 2.709 8.883 1.00 86.62 84 ASP A CA 1
ATOM 684 C C . ASP A 1 84 ? -10.737 2.581 7.689 1.00 86.62 84 ASP A C 1
ATOM 686 O O . ASP A 1 84 ? -10.998 3.111 6.603 1.00 86.62 84 ASP A O 1
ATOM 690 N N . ILE A 1 85 ? -9.616 1.902 7.902 1.00 88.50 85 ILE A N 1
ATOM 691 C CA . ILE A 1 85 ? -8.592 1.654 6.892 1.00 88.50 85 ILE A CA 1
ATOM 692 C C . ILE A 1 85 ? -8.606 0.164 6.573 1.00 88.50 85 ILE A C 1
ATOM 694 O O . ILE A 1 85 ? -8.252 -0.663 7.413 1.00 88.50 85 ILE A O 1
ATOM 698 N N . ASP A 1 86 ? -8.970 -0.159 5.335 1.00 91.44 86 ASP A N 1
ATOM 699 C CA . ASP A 1 86 ? -8.837 -1.503 4.780 1.00 91.44 86 ASP A CA 1
ATOM 700 C C . ASP A 1 86 ? -7.353 -1.824 4.549 1.00 91.44 86 ASP A C 1
ATOM 702 O O . ASP A 1 86 ? -6.657 -1.119 3.811 1.00 91.44 86 ASP A O 1
ATOM 706 N N . LEU A 1 87 ? -6.867 -2.883 5.197 1.00 94.62 87 LEU A N 1
ATOM 707 C CA . LEU A 1 87 ? -5.494 -3.370 5.076 1.00 94.62 87 LEU A CA 1
ATOM 708 C C . LEU A 1 87 ? -5.378 -4.531 4.078 1.00 94.62 87 LEU A C 1
ATOM 710 O O . LEU A 1 87 ? -4.438 -5.322 4.141 1.00 94.62 87 LEU A O 1
ATOM 714 N N . THR A 1 88 ? -6.308 -4.627 3.130 1.00 95.44 88 THR A N 1
ATOM 715 C CA . THR A 1 88 ? -6.252 -5.556 2.000 1.00 95.44 88 THR A CA 1
ATOM 716 C C . THR A 1 88 ? -5.502 -4.928 0.825 1.00 95.44 88 THR A C 1
ATOM 718 O O . THR A 1 88 ? -5.808 -3.829 0.356 1.00 95.44 88 THR A O 1
ATOM 721 N N . CYS A 1 89 ? -4.514 -5.637 0.285 1.00 97.12 89 CYS A N 1
ATOM 722 C CA . CYS A 1 89 ? -3.801 -5.209 -0.908 1.00 97.12 89 CYS A CA 1
ATOM 723 C C . CYS A 1 89 ? -4.708 -5.347 -2.136 1.00 97.12 89 CYS A C 1
ATOM 725 O O . CYS A 1 89 ? -5.043 -6.453 -2.542 1.00 97.12 89 CYS A O 1
ATOM 727 N N . SER A 1 90 ? -5.035 -4.247 -2.815 1.00 95.81 90 SER A N 1
ATOM 728 C CA . SER A 1 90 ? -5.906 -4.296 -4.009 1.00 95.81 90 SER A CA 1
ATOM 729 C C . SER A 1 90 ? -5.311 -5.000 -5.246 1.00 95.81 90 SER A C 1
ATOM 731 O O . SER A 1 90 ? -5.992 -5.105 -6.263 1.00 95.81 90 SER A O 1
ATOM 733 N N . ILE A 1 91 ? -4.056 -5.465 -5.185 1.00 97.19 91 ILE A N 1
ATOM 734 C CA . ILE A 1 91 ? -3.395 -6.201 -6.278 1.00 97.19 91 ILE A CA 1
ATOM 735 C C . ILE A 1 91 ? -3.485 -7.712 -6.047 1.00 97.19 91 ILE A C 1
ATOM 737 O O . ILE A 1 91 ? -3.974 -8.423 -6.918 1.00 97.19 91 ILE A O 1
ATOM 741 N N . CYS A 1 92 ? -3.017 -8.210 -4.895 1.00 96.56 92 CYS A N 1
ATOM 742 C CA . CYS A 1 92 ? -3.072 -9.644 -4.583 1.00 96.56 92 CYS A CA 1
ATOM 743 C C . CYS A 1 92 ? -4.344 -10.065 -3.840 1.00 96.56 92 CYS A C 1
ATOM 745 O O . CYS A 1 92 ? -4.577 -11.255 -3.699 1.00 96.56 92 CYS A O 1
ATOM 747 N N . LEU A 1 93 ? -5.158 -9.103 -3.393 1.00 95.06 93 LEU A N 1
ATOM 748 C CA . LEU A 1 93 ? -6.409 -9.292 -2.648 1.00 95.06 93 LEU A CA 1
ATOM 749 C C . LEU A 1 93 ? -6.258 -9.965 -1.272 1.00 95.06 93 LEU A C 1
ATOM 751 O O . LEU A 1 93 ? -7.262 -10.234 -0.620 1.00 95.06 93 LEU A O 1
ATOM 755 N N . ASP A 1 94 ? -5.021 -10.150 -0.810 1.00 95.38 94 ASP A N 1
ATOM 756 C CA . ASP A 1 94 ? -4.686 -10.611 0.538 1.00 95.38 94 ASP A CA 1
ATOM 757 C C . ASP A 1 94 ? -4.393 -9.428 1.478 1.00 95.38 94 ASP A C 1
ATOM 759 O O . ASP A 1 94 ? -4.140 -8.303 1.030 1.00 95.38 94 ASP A O 1
ATOM 763 N N . THR A 1 95 ? -4.317 -9.695 2.784 1.00 95.75 95 THR A N 1
ATOM 764 C CA . THR A 1 95 ? -3.747 -8.778 3.786 1.00 95.75 95 THR A CA 1
ATOM 765 C C . THR A 1 95 ? -2.386 -8.248 3.337 1.00 95.75 95 THR A C 1
ATOM 767 O O . THR A 1 95 ? -1.500 -9.026 2.965 1.00 95.75 95 THR A O 1
ATOM 770 N N . VAL A 1 96 ? -2.200 -6.927 3.405 1.00 96.94 96 VAL A N 1
ATOM 771 C CA . VAL A 1 96 ? -0.940 -6.278 3.029 1.00 96.94 96 VAL A CA 1
ATOM 772 C C . VAL A 1 96 ? 0.236 -6.888 3.794 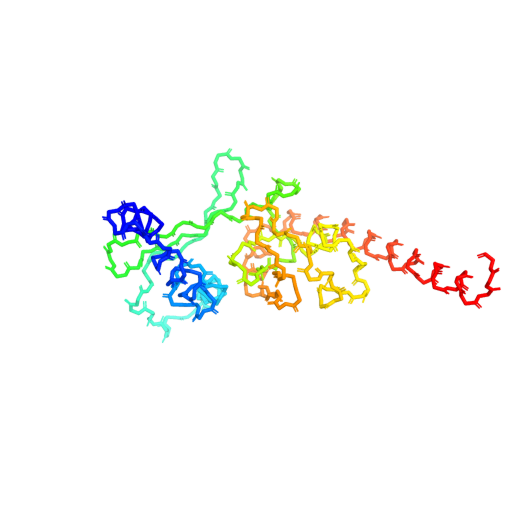1.00 96.94 96 VAL A C 1
ATOM 774 O O . VAL A 1 96 ? 0.201 -7.053 5.011 1.00 96.94 96 VAL A O 1
ATOM 777 N N . PHE A 1 97 ? 1.295 -7.222 3.066 1.00 97.38 97 PHE A N 1
ATOM 778 C CA . PHE A 1 97 ? 2.526 -7.776 3.615 1.00 97.38 97 PHE A CA 1
ATOM 779 C C . PHE A 1 97 ? 3.700 -6.927 3.162 1.00 97.38 97 PHE A C 1
ATOM 781 O O . PHE A 1 97 ? 3.767 -6.535 1.995 1.00 97.38 97 PHE A O 1
ATOM 788 N N . ASP A 1 98 ? 4.618 -6.641 4.085 1.00 96.88 98 ASP A N 1
ATOM 789 C CA . ASP A 1 98 ? 5.671 -5.657 3.853 1.00 96.88 98 ASP A CA 1
ATOM 790 C C . ASP A 1 98 ? 5.071 -4.348 3.311 1.00 96.88 98 ASP A C 1
ATOM 792 O O . ASP A 1 98 ? 5.343 -3.913 2.190 1.00 96.88 98 ASP A O 1
ATOM 796 N N . ALA A 1 99 ? 4.124 -3.809 4.078 1.00 97.31 99 ALA A N 1
ATOM 797 C CA . ALA A 1 99 ? 3.214 -2.767 3.655 1.00 97.31 99 ALA A CA 1
ATOM 798 C C . ALA A 1 99 ? 3.959 -1.483 3.283 1.00 97.31 99 ALA A C 1
ATOM 800 O O . ALA A 1 99 ? 4.833 -0.994 4.006 1.00 97.31 99 ALA A O 1
ATOM 801 N N . VAL A 1 100 ? 3.558 -0.915 2.151 1.00 96.94 100 VAL A N 1
ATOM 802 C CA . VAL A 1 100 ? 4.069 0.341 1.619 1.00 96.94 100 VAL A CA 1
ATOM 803 C C . VAL A 1 100 ? 2.893 1.232 1.264 1.00 96.94 100 VAL A C 1
ATOM 805 O O . VAL A 1 100 ? 2.002 0.821 0.522 1.00 96.94 100 VAL A O 1
ATOM 808 N N . SER A 1 101 ? 2.916 2.470 1.747 1.00 95.56 101 SER A N 1
ATOM 809 C CA . SER A 1 101 ? 2.013 3.516 1.288 1.00 95.56 101 SER A CA 1
ATOM 810 C C . SER A 1 101 ? 2.671 4.325 0.179 1.00 95.56 101 SER A C 1
ATOM 812 O O . SER A 1 101 ? 3.750 4.888 0.354 1.00 95.56 101 SER A O 1
ATOM 814 N N . LEU A 1 102 ? 2.021 4.409 -0.976 1.00 94.75 102 LEU A N 1
ATOM 815 C CA . LEU A 1 102 ? 2.442 5.315 -2.043 1.00 94.75 102 LEU A CA 1
ATOM 816 C C . LEU A 1 102 ? 2.243 6.773 -1.607 1.00 94.75 102 LEU A C 1
ATOM 818 O O . LEU A 1 102 ? 1.386 7.060 -0.774 1.00 94.75 102 LEU A O 1
ATOM 822 N N . SER A 1 103 ? 2.896 7.738 -2.263 1.00 90.75 103 SER A N 1
ATOM 823 C CA . SER A 1 103 ? 2.720 9.175 -1.941 1.00 90.75 103 SER A CA 1
ATOM 824 C C . SER A 1 103 ? 1.291 9.702 -2.167 1.00 90.75 103 SER A C 1
ATOM 826 O O . SER A 1 103 ? 0.956 10.843 -1.855 1.00 90.75 103 SER A O 1
ATOM 828 N N . CYS A 1 104 ? 0.419 8.871 -2.740 1.00 89.31 104 CYS A N 1
ATOM 829 C CA . CYS A 1 104 ?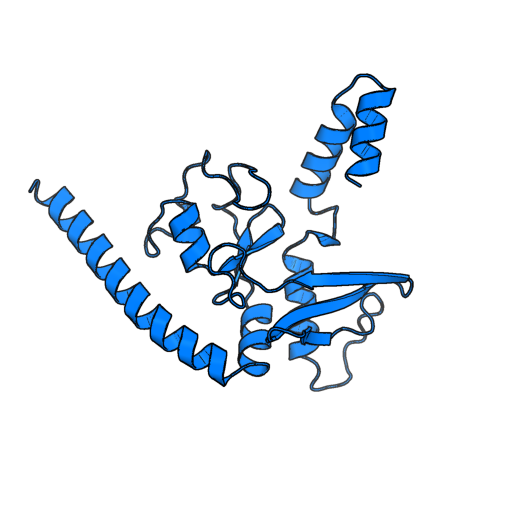 -1.007 9.129 -2.865 1.00 89.31 104 CYS A CA 1
ATOM 830 C C . CYS A 1 104 ? -1.870 8.602 -1.708 1.00 89.31 104 CYS A C 1
ATOM 832 O O . CYS A 1 104 ? -3.088 8.745 -1.808 1.00 89.31 104 CYS A O 1
ATOM 834 N N . GLY A 1 105 ? -1.266 7.994 -0.682 1.00 88.94 105 GLY A N 1
ATOM 835 C CA . GLY A 1 105 ? -1.910 7.460 0.522 1.00 88.94 105 GLY A CA 1
ATOM 836 C C . GLY A 1 105 ? -2.334 5.989 0.436 1.00 88.94 105 GLY A C 1
ATOM 837 O O . GLY A 1 105 ? -2.568 5.362 1.463 1.00 88.94 105 GLY A O 1
ATOM 838 N N . HIS A 1 106 ? -2.416 5.404 -0.764 1.00 93.06 106 HIS A N 1
ATOM 839 C CA . HIS A 1 106 ? -2.848 4.010 -0.933 1.00 93.06 106 HIS A CA 1
ATOM 840 C C . HIS A 1 106 ? -1.767 3.010 -0.526 1.00 93.06 106 HIS A C 1
ATOM 842 O O . HIS A 1 106 ? -0.604 3.172 -0.904 1.00 93.06 106 HIS A O 1
ATOM 848 N N . ILE A 1 107 ? -2.186 1.958 0.178 1.00 95.75 107 ILE A N 1
ATOM 849 C CA . ILE A 1 107 ? -1.318 0.936 0.761 1.00 95.75 107 ILE A CA 1
ATOM 850 C C . ILE A 1 107 ? -1.370 -0.345 -0.080 1.00 95.75 107 ILE A C 1
ATOM 852 O O . ILE A 1 107 ? -2.437 -0.772 -0.521 1.00 95.75 107 ILE A O 1
ATOM 856 N N . PHE A 1 108 ? -0.209 -0.955 -0.301 1.00 97.69 108 PHE A N 1
ATOM 857 C CA . PHE A 1 108 ? -0.051 -2.230 -1.000 1.00 97.69 108 PHE A CA 1
ATOM 858 C C . PHE A 1 108 ? 1.093 -3.034 -0.371 1.00 97.69 108 PHE A C 1
ATOM 860 O O . PHE A 1 108 ? 1.874 -2.504 0.422 1.00 97.69 108 PHE A O 1
ATOM 867 N N . CYS A 1 109 ? 1.246 -4.294 -0.777 1.00 98.31 109 CYS A N 1
ATOM 868 C CA . CYS A 1 109 ? 2.468 -5.052 -0.504 1.00 98.31 109 CYS A CA 1
ATOM 869 C C . CYS A 1 109 ? 3.648 -4.485 -1.309 1.00 98.31 109 CYS A C 1
ATOM 871 O O . CYS A 1 109 ? 3.469 -4.147 -2.484 1.00 98.31 109 CYS A O 1
ATOM 873 N N . TYR A 1 110 ? 4.860 -4.474 -0.742 1.00 97.94 110 TYR A N 1
ATOM 874 C CA . TYR A 1 110 ? 6.073 -4.021 -1.443 1.00 97.94 110 TYR A CA 1
ATOM 875 C C . TYR A 1 110 ? 6.251 -4.702 -2.812 1.00 97.94 110 TYR A C 1
ATOM 877 O O . TYR A 1 110 ? 6.358 -4.027 -3.831 1.00 97.94 110 TYR A O 1
ATOM 885 N N . MET A 1 111 ? 6.173 -6.038 -2.856 1.00 97.56 111 MET A N 1
ATOM 886 C CA . MET A 1 111 ? 6.305 -6.829 -4.091 1.00 97.56 111 MET A CA 1
ATOM 887 C C . MET A 1 111 ? 5.265 -6.451 -5.154 1.00 97.56 111 MET A C 1
ATOM 889 O O . MET A 1 111 ? 5.570 -6.385 -6.344 1.00 97.56 111 MET A O 1
ATOM 893 N N . CYS A 1 112 ? 4.029 -6.182 -4.721 1.00 98.06 112 CYS A N 1
ATOM 894 C CA . CYS A 1 112 ? 2.950 -5.784 -5.618 1.00 98.06 112 CYS A CA 1
ATOM 895 C C . CYS A 1 112 ? 3.187 -4.372 -6.173 1.00 98.06 112 CYS A C 1
ATOM 897 O O . CYS A 1 112 ? 2.953 -4.138 -7.357 1.00 98.06 112 CYS A O 1
ATOM 899 N N . CYS A 1 113 ? 3.698 -3.448 -5.352 1.00 97.31 113 CYS A N 1
ATOM 900 C CA . CYS A 1 113 ? 4.143 -2.133 -5.811 1.00 97.31 113 CYS A CA 1
ATOM 901 C C . CYS A 1 113 ? 5.276 -2.240 -6.833 1.00 97.31 113 CYS A C 1
ATOM 903 O O . CYS A 1 113 ? 5.194 -1.588 -7.870 1.00 97.31 113 CYS A O 1
ATOM 905 N N . SER A 1 114 ? 6.296 -3.067 -6.575 1.00 97.00 114 SER A N 1
ATOM 906 C CA . SER A 1 114 ? 7.423 -3.244 -7.499 1.00 97.00 114 SER A CA 1
ATOM 907 C C . SER A 1 114 ? 6.943 -3.743 -8.862 1.00 97.00 114 SER A C 1
ATOM 909 O O . SER A 1 114 ? 7.259 -3.144 -9.889 1.00 97.00 114 SER A O 1
ATOM 911 N N . ALA A 1 115 ? 6.076 -4.761 -8.872 1.00 96.19 115 ALA A N 1
ATOM 912 C CA . ALA A 1 115 ? 5.462 -5.263 -10.097 1.00 96.19 115 ALA A CA 1
ATOM 913 C C . ALA A 1 115 ? 4.616 -4.190 -10.810 1.00 96.19 115 ALA A C 1
ATOM 915 O O . ALA A 1 115 ? 4.771 -3.980 -12.011 1.00 96.19 115 ALA A O 1
ATOM 916 N N . ALA A 1 116 ? 3.759 -3.465 -10.081 1.00 96.69 116 ALA A N 1
ATOM 917 C CA . ALA A 1 116 ? 2.905 -2.421 -10.653 1.00 96.69 116 ALA A CA 1
ATOM 918 C C . ALA A 1 116 ? 3.701 -1.237 -11.228 1.00 96.69 116 ALA A C 1
ATOM 920 O O . ALA A 1 116 ? 3.272 -0.632 -12.210 1.00 96.69 116 ALA A O 1
ATOM 921 N N . ALA A 1 117 ? 4.852 -0.911 -10.638 1.00 96.50 117 ALA A N 1
ATOM 922 C CA . ALA A 1 117 ? 5.740 0.138 -11.128 1.00 96.50 117 ALA A CA 1
ATOM 923 C C . ALA A 1 117 ? 6.713 -0.349 -12.217 1.00 96.50 117 ALA A C 1
ATOM 925 O O . ALA A 1 117 ? 7.478 0.459 -12.737 1.00 96.50 117 ALA A O 1
ATOM 926 N N . SER A 1 118 ? 6.666 -1.642 -12.573 1.00 95.25 118 SER A N 1
ATOM 927 C CA . SER A 1 118 ? 7.596 -2.304 -13.501 1.00 95.25 118 SER A CA 1
ATOM 928 C C . SER A 1 118 ? 9.069 -2.184 -13.089 1.00 95.25 118 SER A C 1
ATOM 930 O O . SER A 1 118 ? 9.951 -2.100 -13.939 1.00 95.25 118 SER A O 1
ATOM 932 N N . VAL A 1 119 ? 9.336 -2.205 -11.781 1.00 95.38 119 VAL A N 1
ATOM 933 C CA . VAL A 1 119 ? 10.689 -2.174 -11.207 1.00 95.38 119 VAL A CA 1
ATOM 934 C C . VAL A 1 119 ? 11.025 -3.503 -10.555 1.00 95.38 119 VAL A C 1
ATOM 936 O O . VAL A 1 119 ? 10.145 -4.234 -10.088 1.00 95.38 119 VAL A O 1
ATOM 939 N N . THR A 1 120 ? 12.313 -3.836 -10.498 1.00 94.25 120 THR A N 1
ATOM 940 C CA . THR A 1 120 ? 12.732 -5.008 -9.733 1.00 94.25 120 THR A CA 1
ATOM 941 C C . THR A 1 120 ? 12.765 -4.689 -8.240 1.00 94.25 120 THR A C 1
ATOM 943 O O . THR A 1 120 ? 12.919 -3.545 -7.820 1.00 94.25 120 THR A O 1
ATOM 946 N N . VAL A 1 121 ? 12.650 -5.728 -7.416 1.00 92.81 121 VAL A N 1
ATOM 947 C CA . VAL A 1 121 ? 12.784 -5.615 -5.953 1.00 92.81 121 VAL A CA 1
ATOM 948 C C . VAL A 1 121 ? 14.188 -5.189 -5.512 1.00 92.81 121 VAL A C 1
ATOM 950 O O . VAL A 1 121 ? 14.365 -4.811 -4.361 1.00 92.81 121 VAL A O 1
ATOM 953 N N . VAL A 1 122 ? 15.176 -5.295 -6.409 1.00 93.81 122 VAL A N 1
ATOM 954 C CA . VAL A 1 122 ? 16.568 -4.890 -6.177 1.00 93.81 122 VAL A CA 1
ATOM 955 C C . VAL A 1 122 ? 16.746 -3.402 -6.472 1.00 93.81 122 VAL A C 1
ATOM 957 O O . VAL A 1 122 ? 17.361 -2.708 -5.672 1.00 93.81 122 VAL A O 1
ATOM 960 N N . ASP A 1 123 ? 16.172 -2.914 -7.576 1.00 93.69 123 ASP A N 1
ATOM 961 C CA . ASP A 1 123 ? 16.252 -1.498 -7.976 1.00 93.69 123 ASP A CA 1
ATOM 962 C C . ASP A 1 123 ? 15.412 -0.575 -7.082 1.00 93.69 123 ASP A C 1
ATOM 964 O O . ASP A 1 123 ? 15.652 0.628 -7.020 1.00 93.69 123 ASP A O 1
ATOM 968 N N . GLY A 1 124 ? 14.398 -1.134 -6.420 1.00 94.25 124 GLY A N 1
ATOM 969 C CA . GLY A 1 124 ? 13.531 -0.393 -5.514 1.00 94.25 124 GLY A CA 1
ATOM 970 C C . GLY A 1 124 ? 12.498 0.488 -6.221 1.00 94.25 124 GLY A C 1
ATOM 971 O O . GLY A 1 124 ? 12.474 0.631 -7.444 1.00 94.25 124 GLY A O 1
ATOM 972 N N . LEU A 1 125 ? 11.580 1.058 -5.436 1.00 95.81 125 LEU A N 1
ATOM 973 C CA . LEU A 1 125 ? 10.467 1.874 -5.948 1.00 95.81 125 LEU A CA 1
ATOM 974 C C . LEU A 1 125 ? 10.912 3.281 -6.369 1.00 95.81 125 LEU A C 1
ATOM 976 O O . LEU A 1 125 ? 10.233 3.925 -7.167 1.00 95.81 125 LEU A O 1
ATOM 980 N N . GLU A 1 126 ? 12.055 3.737 -5.864 1.00 94.75 126 GLU A N 1
ATOM 981 C CA . GLU A 1 126 ? 12.755 4.964 -6.244 1.00 94.75 126 GLU A CA 1
ATOM 982 C C . GLU A 1 126 ? 13.128 5.002 -7.730 1.00 94.75 126 GLU A C 1
ATOM 984 O O . GLU A 1 126 ? 13.148 6.078 -8.324 1.00 94.75 126 GLU A O 1
ATOM 989 N N . SER A 1 127 ? 13.353 3.834 -8.341 1.00 95.25 127 SER A N 1
ATOM 990 C CA . SER A 1 127 ? 13.703 3.685 -9.758 1.00 95.25 127 SER A CA 1
ATOM 991 C C . SER A 1 127 ? 12.493 3.699 -10.702 1.00 95.25 127 SER A C 1
ATOM 993 O O . SER A 1 127 ? 12.648 3.591 -11.918 1.00 95.25 127 SER A O 1
ATOM 995 N N . ALA A 1 128 ? 11.276 3.819 -10.162 1.00 96.44 128 ALA A N 1
ATOM 996 C CA . ALA A 1 128 ? 10.056 3.739 -10.950 1.00 96.44 128 ALA A CA 1
ATOM 997 C C . ALA A 1 128 ? 9.926 4.888 -11.956 1.00 96.44 128 ALA A C 1
ATOM 999 O O . ALA A 1 128 ? 10.146 6.056 -11.629 1.00 96.44 128 ALA A O 1
ATOM 1000 N N . ASP A 1 129 ? 9.458 4.549 -13.160 1.00 94.50 129 ASP A N 1
ATOM 1001 C CA . ASP A 1 129 ? 9.140 5.528 -14.197 1.00 94.50 129 ASP A CA 1
ATOM 1002 C C . ASP A 1 129 ? 8.148 6.589 -13.662 1.00 94.50 129 ASP A C 1
ATOM 1004 O O . ASP A 1 129 ? 7.119 6.232 -13.070 1.00 94.50 129 ASP A O 1
ATOM 1008 N N . PRO A 1 130 ? 8.397 7.898 -13.864 1.00 92.00 130 PRO A N 1
ATOM 1009 C CA . PRO A 1 130 ? 7.499 8.956 -13.394 1.00 92.00 130 PRO A CA 1
ATOM 1010 C C . PRO A 1 130 ? 6.065 8.854 -13.940 1.00 92.00 130 PRO A C 1
ATOM 1012 O O . PRO A 1 130 ? 5.127 9.365 -13.325 1.00 92.00 130 PRO A O 1
ATOM 1015 N N . GLY A 1 131 ? 5.879 8.200 -15.085 1.00 93.62 131 GLY A N 1
ATOM 1016 C CA . GLY A 1 131 ? 4.603 7.890 -15.714 1.00 93.62 131 GLY A CA 1
ATOM 1017 C C . GLY A 1 131 ? 3.867 6.690 -15.112 1.00 93.62 131 GLY A C 1
ATOM 1018 O O . GLY A 1 131 ? 2.662 6.572 -15.358 1.00 93.62 131 GLY A O 1
ATOM 1019 N N . SER A 1 132 ? 4.514 5.853 -14.292 1.00 95.19 132 SER A N 1
ATOM 1020 C CA . SER A 1 132 ? 3.876 4.742 -13.569 1.00 95.19 132 SER A CA 1
ATOM 1021 C C . SER A 1 132 ? 2.789 5.248 -12.621 1.00 95.19 132 SER A C 1
ATOM 1023 O O . SER A 1 132 ? 2.980 6.198 -11.854 1.00 95.19 132 SER A O 1
ATOM 1025 N N . LYS A 1 133 ? 1.610 4.611 -12.667 1.00 95.75 133 LYS A N 1
ATOM 1026 C CA . LYS A 1 133 ? 0.387 5.095 -12.005 1.00 95.75 133 LYS A CA 1
ATOM 1027 C C . LYS A 1 133 ? -0.053 4.197 -10.855 1.00 95.75 133 LYS A C 1
ATOM 1029 O O . LYS A 1 133 ? -0.007 2.979 -10.962 1.00 95.75 133 LYS A O 1
ATOM 1034 N N . CYS A 1 134 ? -0.591 4.807 -9.797 1.00 96.06 134 CYS A N 1
ATOM 1035 C CA . CYS A 1 134 ? -1.273 4.083 -8.723 1.00 96.06 134 CYS A CA 1
ATOM 1036 C C . CYS A 1 134 ? -2.408 3.198 -9.288 1.00 96.06 134 CYS A C 1
ATOM 1038 O O . CYS A 1 134 ? -3.284 3.741 -9.971 1.00 96.06 134 CYS A O 1
ATOM 1040 N N . PRO A 1 135 ? -2.486 1.903 -8.936 1.00 96.19 135 PRO A N 1
ATOM 1041 C CA . PRO A 1 135 ? -3.572 1.021 -9.380 1.00 96.19 135 PRO A CA 1
ATOM 1042 C C . PRO A 1 135 ? -4.974 1.465 -8.938 1.00 96.19 135 PRO A C 1
ATOM 1044 O O . PRO A 1 135 ? -5.943 1.256 -9.664 1.00 96.19 135 PRO A O 1
ATOM 1047 N N . ILE A 1 136 ? -5.087 2.150 -7.793 1.00 93.44 136 ILE A N 1
ATOM 1048 C CA . ILE A 1 136 ? -6.377 2.612 -7.260 1.00 93.44 136 ILE A CA 1
ATOM 1049 C C . ILE A 1 136 ? -6.770 3.975 -7.846 1.00 93.44 136 ILE A C 1
ATOM 1051 O O . ILE A 1 136 ? -7.835 4.127 -8.443 1.00 93.44 136 ILE A O 1
ATOM 1055 N N . CYS A 1 137 ? -5.925 5.000 -7.687 1.00 91.75 137 CYS A N 1
ATOM 1056 C CA . CYS A 1 137 ? -6.298 6.380 -8.033 1.00 91.75 137 CYS A CA 1
ATOM 1057 C C . CYS A 1 137 ? -5.737 6.890 -9.364 1.00 91.75 137 CYS A C 1
ATOM 1059 O O . CYS A 1 137 ? -6.060 8.010 -9.763 1.00 91.75 137 CYS A O 1
ATOM 1061 N N . ARG A 1 138 ? -4.911 6.088 -10.047 1.00 94.12 138 ARG A N 1
ATOM 1062 C CA . ARG A 1 138 ? -4.286 6.383 -11.349 1.00 94.12 138 ARG A CA 1
ATOM 1063 C C . ARG A 1 138 ? -3.393 7.629 -11.387 1.00 94.12 138 ARG A C 1
ATOM 1065 O O . ARG A 1 138 ? -3.062 8.110 -12.470 1.00 94.12 138 ARG A O 1
ATOM 1072 N N . ARG A 1 139 ? -2.984 8.156 -10.229 1.00 91.31 139 ARG A N 1
ATOM 1073 C CA . ARG A 1 139 ? -2.009 9.252 -10.139 1.00 91.31 139 ARG A CA 1
ATOM 1074 C C . ARG A 1 139 ? -0.616 8.734 -10.505 1.00 91.31 139 ARG A C 1
ATOM 1076 O O . ARG A 1 139 ? -0.230 7.678 -10.012 1.00 91.31 139 ARG A O 1
ATOM 1083 N N . ALA A 1 140 ? 0.091 9.471 -11.359 1.00 93.75 140 ALA A N 1
ATOM 1084 C CA . ALA A 1 140 ? 1.468 9.187 -11.761 1.00 93.75 140 ALA A CA 1
ATOM 1085 C C . ALA A 1 140 ? 2.485 9.726 -10.734 1.00 93.75 140 ALA A C 1
ATOM 1087 O O . ALA A 1 140 ? 2.123 10.570 -9.910 1.00 93.75 140 ALA A O 1
ATOM 1088 N N . GLY A 1 141 ? 3.730 9.247 -10.775 1.00 92.06 141 GLY A N 1
ATOM 1089 C CA . GLY A 1 141 ? 4.823 9.736 -9.920 1.00 92.06 141 GLY A CA 1
ATOM 1090 C C . GLY A 1 141 ? 4.654 9.414 -8.431 1.00 92.06 141 GLY A C 1
ATOM 1091 O O . GLY A 1 141 ? 5.134 10.149 -7.571 1.00 92.06 141 GLY A O 1
ATOM 1092 N N . VAL A 1 142 ? 3.916 8.348 -8.109 1.00 93.75 142 VAL A N 1
ATOM 1093 C CA . VAL A 1 142 ? 3.541 8.018 -6.722 1.00 93.75 142 VAL A CA 1
ATOM 1094 C C . VAL A 1 142 ? 4.458 7.010 -6.028 1.00 93.75 142 VAL A C 1
ATOM 1096 O O . VAL A 1 142 ? 4.357 6.841 -4.814 1.00 93.75 142 VAL A O 1
ATOM 1099 N N . PHE A 1 143 ? 5.315 6.333 -6.794 1.00 96.00 143 PHE A N 1
ATOM 1100 C CA . PHE A 1 143 ? 6.172 5.242 -6.326 1.00 96.00 143 PHE A CA 1
ATOM 1101 C C . PHE A 1 143 ? 7.503 5.702 -5.712 1.00 96.00 143 PHE A C 1
ATOM 1103 O O . PHE A 1 143 ? 7.827 5.187 -4.645 1.00 96.00 143 PHE A O 1
ATOM 1110 N N . PRO A 1 144 ? 8.237 6.692 -6.269 1.00 93.81 144 PRO A N 1
ATOM 1111 C CA . PRO A 1 144 ? 9.592 6.980 -5.787 1.00 93.81 144 PRO A CA 1
ATOM 1112 C C . PRO A 1 144 ? 9.705 7.446 -4.331 1.00 93.81 144 PRO A C 1
ATOM 1114 O O . PRO A 1 144 ? 10.747 7.286 -3.713 1.00 93.81 144 PRO A O 1
ATOM 1117 N N . ASN A 1 145 ? 8.624 7.995 -3.770 1.00 88.31 145 ASN A N 1
ATOM 1118 C CA . ASN A 1 145 ? 8.557 8.463 -2.381 1.00 88.31 145 ASN A CA 1
ATOM 1119 C C . ASN A 1 145 ? 7.600 7.613 -1.536 1.00 88.31 145 ASN A C 1
ATOM 1121 O O . ASN A 1 145 ? 6.907 8.132 -0.659 1.00 88.31 145 ASN A O 1
ATOM 1125 N N . ALA A 1 146 ? 7.466 6.331 -1.865 1.00 93.75 146 ALA A N 1
ATOM 1126 C CA . ALA A 1 146 ? 6.602 5.444 -1.113 1.00 93.75 146 ALA A CA 1
ATOM 1127 C C . ALA A 1 146 ? 7.180 5.180 0.291 1.00 93.75 146 ALA A C 1
ATOM 1129 O O . ALA A 1 146 ? 8.370 4.914 0.452 1.00 93.75 146 ALA A O 1
ATOM 1130 N N . LEU A 1 147 ? 6.332 5.260 1.315 1.00 94.44 147 LEU A N 1
ATOM 1131 C CA . LEU A 1 147 ? 6.705 5.069 2.712 1.00 94.44 147 LEU A CA 1
ATOM 1132 C C . LEU A 1 147 ? 6.454 3.620 3.128 1.00 94.44 147 LEU A C 1
ATOM 1134 O O . LEU A 1 147 ? 5.327 3.132 3.039 1.00 94.44 147 LEU A O 1
ATOM 1138 N N . ARG A 1 148 ? 7.484 2.945 3.635 1.00 96.12 148 ARG A N 1
ATOM 1139 C CA . ARG A 1 148 ? 7.339 1.625 4.258 1.00 96.12 148 ARG A CA 1
ATOM 1140 C C . ARG A 1 148 ? 6.713 1.770 5.644 1.00 96.12 148 ARG A C 1
ATOM 1142 O O . ARG A 1 148 ? 7.198 2.550 6.460 1.00 96.12 148 ARG A O 1
ATOM 1149 N N . LEU A 1 149 ? 5.645 1.023 5.901 1.00 96.44 149 LEU A N 1
ATOM 1150 C CA . LEU A 1 149 ? 4.846 1.126 7.120 1.00 96.44 149 LEU A CA 1
ATOM 1151 C C . LEU A 1 149 ? 5.315 0.080 8.146 1.00 96.44 149 LEU A C 1
ATOM 1153 O O . LEU A 1 149 ? 4.782 -1.026 8.237 1.00 96.44 149 LEU A O 1
ATOM 1157 N N . ASN A 1 150 ? 6.388 0.398 8.872 1.00 95.81 150 ASN A N 1
ATOM 1158 C CA . ASN A 1 150 ? 7.054 -0.546 9.771 1.00 95.81 150 ASN A CA 1
ATOM 1159 C C . ASN A 1 150 ? 6.205 -0.915 10.991 1.00 95.81 150 ASN A C 1
ATOM 1161 O O . ASN A 1 150 ? 6.143 -2.089 11.356 1.00 95.81 150 ASN A O 1
ATOM 1165 N N . GLN A 1 151 ? 5.551 0.059 11.620 1.00 94.50 151 GLN A N 1
ATOM 1166 C CA . GLN A 1 151 ? 4.696 -0.193 12.775 1.00 94.50 151 GLN A CA 1
ATOM 1167 C C . GLN A 1 151 ? 3.460 -0.981 12.369 1.00 94.50 151 GLN A C 1
ATOM 1169 O O . GLN A 1 151 ? 3.064 -1.900 13.086 1.00 94.50 151 GLN A O 1
ATOM 1174 N N . LEU A 1 152 ? 2.913 -0.704 11.184 1.00 95.12 152 LEU A N 1
ATOM 1175 C CA . LEU A 1 152 ? 1.831 -1.502 10.621 1.00 95.12 152 LEU A CA 1
ATOM 1176 C C . LEU A 1 152 ? 2.256 -2.957 10.387 1.00 95.12 152 LEU A C 1
ATOM 1178 O O . LEU A 1 152 ? 1.521 -3.874 10.743 1.00 95.12 152 LEU A O 1
ATOM 1182 N N . ASN A 1 153 ? 3.458 -3.180 9.852 1.00 96.25 153 ASN A N 1
ATOM 1183 C CA . ASN A 1 153 ? 3.997 -4.528 9.663 1.00 96.25 153 ASN A CA 1
ATOM 1184 C C . ASN A 1 153 ? 4.175 -5.275 10.994 1.00 96.25 153 ASN A C 1
ATOM 1186 O O . ASN A 1 153 ? 3.849 -6.457 11.081 1.00 96.25 153 ASN A O 1
ATOM 1190 N N . ILE A 1 154 ? 4.659 -4.599 12.042 1.00 94.81 154 ILE A N 1
ATOM 1191 C CA . ILE A 1 154 ? 4.774 -5.183 13.389 1.00 94.81 154 ILE A CA 1
ATOM 1192 C C . ILE A 1 154 ? 3.389 -5.545 13.936 1.00 94.81 154 ILE A C 1
ATOM 1194 O O . ILE A 1 154 ? 3.202 -6.651 14.446 1.00 94.81 154 ILE A O 1
ATOM 1198 N N . LEU A 1 155 ? 2.418 -4.642 13.789 1.00 94.19 155 LEU A N 1
ATOM 1199 C CA . LEU A 1 155 ? 1.053 -4.852 14.254 1.00 94.19 155 LEU A CA 1
ATOM 1200 C C . LEU A 1 155 ? 0.419 -6.070 13.573 1.00 94.19 155 LEU A C 1
ATOM 1202 O O . LEU A 1 155 ? -0.109 -6.950 14.254 1.00 94.19 155 LEU A O 1
ATOM 1206 N N . LEU A 1 156 ? 0.504 -6.149 12.243 1.00 94.94 156 LEU A N 1
ATOM 1207 C CA . LEU A 1 156 ? -0.027 -7.270 11.467 1.00 94.94 156 LEU A CA 1
ATOM 1208 C C . LEU A 1 156 ? 0.670 -8.583 11.831 1.00 94.94 156 LEU A C 1
ATOM 1210 O O . LEU A 1 156 ? -0.007 -9.569 12.108 1.00 94.94 156 LEU A O 1
ATOM 1214 N N . ARG A 1 157 ? 2.005 -8.586 11.943 1.00 95.25 157 ARG A N 1
ATOM 1215 C CA . ARG A 1 157 ? 2.771 -9.759 12.393 1.00 95.25 157 ARG A CA 1
ATOM 1216 C C . ARG A 1 157 ? 2.285 -10.294 13.738 1.00 95.25 157 ARG A C 1
ATOM 1218 O O . ARG A 1 157 ? 2.204 -11.505 13.915 1.00 95.25 157 ARG A O 1
ATOM 1225 N N . ASN A 1 158 ? 2.007 -9.406 14.687 1.00 93.25 158 ASN A N 1
ATOM 1226 C CA . ASN A 1 158 ? 1.573 -9.799 16.024 1.00 93.25 158 ASN A CA 1
ATOM 1227 C C . ASN A 1 158 ? 0.099 -10.231 16.052 1.00 93.25 158 ASN A C 1
ATOM 1229 O O . ASN A 1 158 ? -0.269 -11.069 16.869 1.00 93.25 158 ASN A O 1
ATOM 1233 N N . SER A 1 159 ? -0.730 -9.675 15.166 1.00 92.12 159 SER A N 1
ATOM 1234 C CA . SER A 1 159 ? -2.179 -9.908 15.156 1.00 92.12 159 SER A CA 1
ATOM 1235 C C . SER A 1 159 ? -2.596 -11.137 14.343 1.00 92.12 159 SER A C 1
ATOM 1237 O O . SER A 1 159 ? -3.601 -11.758 14.666 1.00 92.12 159 SER A O 1
ATOM 1239 N N . CYS A 1 160 ? -1.835 -11.517 13.310 1.00 92.56 160 CYS A N 1
ATOM 1240 C CA . CYS A 1 160 ? -2.076 -12.719 12.503 1.00 92.56 160 CYS A CA 1
ATOM 1241 C C . CYS A 1 160 ? -0.766 -13.491 12.208 1.00 92.56 160 CYS A C 1
ATOM 1243 O O . CYS A 1 160 ? -0.330 -13.585 11.055 1.00 92.56 160 CYS A O 1
ATOM 1245 N N . PRO A 1 161 ? -0.115 -14.068 13.239 1.00 94.62 161 PRO A N 1
ATOM 1246 C CA . PRO A 1 161 ? 1.238 -14.621 13.130 1.00 94.62 161 PRO A CA 1
ATOM 1247 C C . PRO A 1 161 ? 1.360 -15.791 12.145 1.00 94.62 161 PRO A C 1
ATOM 1249 O O . PRO A 1 161 ? 2.349 -15.869 11.420 1.00 94.62 161 PRO A O 1
ATOM 1252 N N . GLU A 1 162 ? 0.361 -16.674 12.067 1.00 94.94 162 GLU A N 1
ATOM 1253 C CA . GLU A 1 162 ? 0.384 -17.834 11.162 1.00 94.94 162 GLU A CA 1
ATOM 1254 C C . GLU A 1 162 ? 0.355 -17.416 9.685 1.00 94.94 162 GLU A C 1
ATOM 1256 O O . GLU A 1 162 ? 1.172 -17.877 8.882 1.00 94.94 162 GLU A O 1
ATOM 1261 N N . TYR A 1 163 ? -0.549 -16.492 9.333 1.00 93.94 163 TYR A N 1
ATOM 1262 C CA . TYR A 1 163 ? -0.596 -15.890 8.000 1.00 93.94 163 TYR A CA 1
ATOM 1263 C C . TYR A 1 163 ? 0.723 -15.178 7.683 1.00 93.94 163 TYR A C 1
ATOM 1265 O O . TYR A 1 163 ? 1.303 -15.392 6.614 1.00 93.94 163 TYR A O 1
ATOM 1273 N N . TRP A 1 164 ? 1.213 -14.362 8.622 1.00 95.94 164 TRP A N 1
ATOM 1274 C CA . TRP A 1 164 ? 2.420 -13.566 8.437 1.00 95.94 164 TRP A CA 1
ATOM 1275 C C . TRP A 1 164 ? 3.654 -14.433 8.181 1.00 95.94 164 TRP A C 1
ATOM 1277 O O . TRP A 1 164 ? 4.414 -14.160 7.252 1.00 95.94 164 TRP A O 1
ATOM 1287 N N . GLU A 1 165 ? 3.839 -15.500 8.959 1.00 97.25 165 GLU A N 1
ATOM 1288 C CA . GLU A 1 165 ? 4.962 -16.425 8.804 1.00 97.25 165 GLU A CA 1
ATOM 1289 C C . GLU A 1 165 ? 4.896 -17.151 7.454 1.00 97.25 165 GLU A C 1
ATOM 1291 O O . GLU A 1 165 ? 5.865 -17.152 6.691 1.00 97.25 165 GLU A O 1
ATOM 1296 N N . LYS A 1 166 ? 3.723 -17.688 7.089 1.00 96.94 166 LYS A N 1
ATOM 1297 C CA . LYS A 1 166 ? 3.520 -18.347 5.790 1.00 96.94 166 LYS A CA 1
ATOM 1298 C C . LYS A 1 166 ? 3.820 -17.403 4.623 1.00 96.94 166 LYS A C 1
ATOM 1300 O O . LYS A 1 166 ? 4.490 -17.793 3.656 1.00 96.94 166 LYS A O 1
ATOM 1305 N N . ARG A 1 167 ? 3.344 -16.156 4.704 1.00 97.00 167 ARG A N 1
ATOM 1306 C CA . ARG A 1 167 ? 3.583 -15.143 3.672 1.00 97.00 167 ARG A CA 1
ATOM 1307 C C . ARG A 1 167 ? 5.057 -14.757 3.598 1.00 97.00 167 ARG A C 1
ATOM 1309 O O . ARG A 1 167 ? 5.595 -14.679 2.495 1.00 97.00 167 ARG A O 1
ATOM 1316 N N . MET A 1 168 ? 5.727 -14.611 4.741 1.00 97.19 168 MET A N 1
ATOM 1317 C CA . MET A 1 168 ? 7.156 -14.306 4.817 1.00 97.19 168 MET A CA 1
ATOM 1318 C C . MET A 1 168 ? 8.013 -15.375 4.140 1.00 97.19 168 MET A C 1
ATOM 1320 O O . MET A 1 168 ? 8.884 -15.029 3.343 1.00 97.19 168 MET A O 1
ATOM 1324 N N . GLN A 1 169 ? 7.759 -16.660 4.404 1.00 97.50 169 GLN A N 1
ATOM 1325 C CA . GLN A 1 169 ? 8.514 -17.744 3.768 1.00 97.50 169 GLN A CA 1
ATOM 1326 C C . GLN A 1 169 ? 8.302 -17.762 2.249 1.00 97.50 169 GLN A C 1
ATOM 1328 O O . GLN A 1 169 ? 9.266 -17.857 1.488 1.00 97.50 169 GLN A O 1
ATOM 1333 N N . THR A 1 170 ? 7.053 -17.589 1.807 1.00 96.88 170 THR A N 1
ATOM 1334 C CA . THR A 1 170 ? 6.706 -17.553 0.378 1.00 96.88 170 THR A CA 1
ATOM 1335 C C . THR A 1 170 ? 7.387 -16.378 -0.332 1.00 96.88 170 THR A C 1
ATOM 1337 O O . THR A 1 170 ? 8.059 -16.565 -1.347 1.00 96.88 170 THR A O 1
ATOM 1340 N N . GLU A 1 171 ? 7.285 -15.165 0.220 1.00 96.81 171 GLU A N 1
ATOM 1341 C CA . GLU A 1 171 ? 7.913 -13.984 -0.378 1.00 96.81 171 GLU A CA 1
ATOM 1342 C C . GLU A 1 171 ? 9.438 -14.007 -0.289 1.00 96.81 171 GLU A C 1
ATOM 1344 O O . GLU A 1 171 ? 10.099 -13.449 -1.161 1.00 96.81 171 GLU A O 1
ATOM 1349 N N . ARG A 1 172 ? 10.030 -14.659 0.718 1.00 96.50 172 ARG A N 1
ATOM 1350 C CA . ARG A 1 172 ? 11.487 -14.811 0.805 1.00 96.50 172 ARG A CA 1
ATOM 1351 C C . ARG A 1 172 ? 12.030 -15.622 -0.369 1.00 96.50 172 ARG A C 1
ATOM 1353 O O . ARG A 1 172 ? 13.006 -15.197 -0.985 1.00 96.50 172 ARG A O 1
ATOM 1360 N N . VAL A 1 173 ? 11.401 -16.755 -0.685 1.00 97.50 173 VAL A N 1
ATOM 1361 C CA . VAL A 1 173 ? 11.774 -17.584 -1.845 1.00 97.50 173 VAL A CA 1
ATOM 1362 C C . VAL A 1 173 ? 11.646 -16.773 -3.133 1.00 97.50 173 VAL A C 1
ATOM 1364 O O . VAL A 1 173 ? 12.571 -16.743 -3.946 1.00 97.50 173 VAL A O 1
ATOM 1367 N N . GLU A 1 174 ? 10.542 -16.043 -3.276 1.00 96.38 174 GLU A N 1
ATOM 1368 C CA . GLU A 1 174 ? 10.276 -15.243 -4.466 1.00 96.38 174 GLU A CA 1
ATOM 1369 C C . GLU A 1 174 ? 11.253 -14.066 -4.628 1.00 96.38 174 GLU A C 1
ATOM 1371 O O . GLU A 1 174 ? 11.767 -13.828 -5.719 1.00 96.38 174 GLU A O 1
ATOM 1376 N N . ARG A 1 175 ? 11.600 -13.361 -3.544 1.00 95.94 175 ARG A N 1
ATOM 1377 C CA . ARG A 1 175 ? 12.594 -12.272 -3.572 1.00 95.94 175 ARG A CA 1
ATOM 1378 C C . ARG A 1 175 ? 13.974 -12.769 -3.983 1.00 95.94 175 ARG A C 1
ATOM 1380 O O . ARG A 1 175 ? 14.642 -12.102 -4.767 1.00 95.94 175 ARG A O 1
ATOM 1387 N N . VAL A 1 176 ? 14.391 -13.941 -3.497 1.00 96.62 176 VAL A N 1
ATOM 1388 C CA . VAL A 1 176 ? 15.661 -14.561 -3.906 1.00 96.62 176 VAL A CA 1
ATOM 1389 C C . VAL A 1 176 ? 15.633 -14.911 -5.395 1.00 96.62 176 VAL A C 1
ATOM 1391 O O . VAL A 1 176 ? 16.594 -14.609 -6.106 1.00 96.62 176 VAL A O 1
ATOM 1394 N N . ARG A 1 177 ? 14.527 -15.486 -5.887 1.00 96.69 177 ARG A N 1
ATOM 1395 C CA . ARG A 1 177 ? 14.341 -15.793 -7.313 1.00 96.69 177 ARG A CA 1
ATOM 1396 C C . ARG A 1 177 ? 14.451 -14.533 -8.177 1.00 96.69 177 ARG A C 1
ATOM 1398 O O . ARG A 1 177 ? 15.247 -14.505 -9.112 1.00 96.69 177 ARG A O 1
ATOM 1405 N N . LEU A 1 178 ? 13.719 -13.472 -7.831 1.00 94.75 178 LEU A N 1
ATOM 1406 C CA . LEU A 1 178 ? 13.738 -12.207 -8.572 1.00 94.75 178 LEU A CA 1
ATOM 1407 C C . LEU A 1 178 ? 15.103 -11.513 -8.528 1.00 94.75 178 LEU A C 1
ATOM 1409 O O . LEU A 1 178 ? 15.536 -10.964 -9.540 1.00 94.75 178 LEU A O 1
ATOM 1413 N N . ALA A 1 179 ? 15.798 -11.548 -7.387 1.00 95.12 179 ALA A N 1
ATOM 1414 C CA . ALA A 1 179 ? 17.144 -10.993 -7.271 1.00 95.12 179 ALA A CA 1
ATOM 1415 C C . ALA A 1 179 ? 18.139 -11.747 -8.165 1.00 95.12 179 ALA A C 1
ATOM 1417 O O . ALA A 1 179 ? 18.939 -11.122 -8.860 1.00 95.12 179 ALA A O 1
ATOM 1418 N N . ARG A 1 180 ? 18.055 -13.083 -8.213 1.00 95.81 180 ARG A N 1
ATOM 1419 C CA . ARG A 1 180 ? 18.861 -13.907 -9.126 1.00 95.81 180 ARG A CA 1
ATOM 1420 C C . ARG A 1 180 ? 18.614 -13.519 -10.584 1.00 95.81 180 ARG A C 1
ATOM 1422 O O . ARG A 1 180 ? 19.562 -13.249 -11.312 1.00 95.81 180 ARG A O 1
ATOM 1429 N N . GLU A 1 181 ? 17.352 -13.423 -10.992 1.00 94.69 181 GLU A N 1
ATOM 1430 C CA . GLU A 1 181 ? 16.974 -13.038 -12.358 1.00 94.69 181 GLU A CA 1
ATOM 1431 C C . GLU A 1 181 ? 17.391 -11.613 -12.726 1.00 94.69 181 GLU A C 1
ATOM 1433 O O . GLU A 1 181 ? 17.700 -11.349 -13.890 1.00 94.69 181 GLU A O 1
ATOM 1438 N N . HIS A 1 182 ? 17.375 -10.691 -11.759 1.00 93.88 182 HIS A N 1
ATOM 1439 C CA . HIS A 1 182 ? 17.884 -9.335 -11.935 1.00 93.88 182 HIS A CA 1
ATOM 1440 C C . HIS A 1 182 ? 19.382 -9.371 -12.263 1.00 93.88 182 HIS A C 1
ATOM 1442 O O . HIS A 1 182 ? 19.791 -8.861 -13.307 1.00 93.88 182 HIS A O 1
ATOM 1448 N N . TRP A 1 183 ? 20.191 -10.035 -11.432 1.00 93.88 183 TRP A N 1
ATOM 1449 C CA . TRP A 1 183 ? 21.639 -10.097 -11.640 1.00 93.88 183 TRP A CA 1
ATOM 1450 C C . TRP A 1 183 ? 22.022 -10.865 -12.903 1.00 93.88 183 TRP A C 1
ATOM 1452 O O . TRP A 1 183 ? 22.915 -10.437 -13.623 1.00 93.88 183 TRP A O 1
ATOM 1462 N N . GLU A 1 184 ? 21.309 -11.936 -13.250 1.00 94.06 184 GLU A N 1
ATOM 1463 C CA . GLU A 1 184 ? 21.528 -12.634 -14.520 1.00 94.06 184 GLU A CA 1
ATOM 1464 C C . GLU A 1 184 ? 21.246 -11.746 -15.739 1.00 94.06 184 GLU A C 1
ATOM 1466 O O . GLU A 1 184 ? 21.985 -11.799 -16.722 1.00 94.06 184 GLU A O 1
ATOM 1471 N N . ARG A 1 185 ? 20.190 -10.922 -15.693 1.00 91.56 185 ARG A N 1
ATOM 1472 C CA . ARG A 1 185 ? 19.900 -9.942 -16.752 1.00 91.56 185 ARG A CA 1
ATOM 1473 C C . ARG A 1 185 ? 20.992 -8.880 -16.848 1.00 91.56 185 ARG A C 1
ATOM 1475 O O . ARG A 1 185 ? 21.413 -8.574 -17.959 1.00 91.56 185 ARG A O 1
ATOM 1482 N N . GLN A 1 186 ? 21.473 -8.375 -15.712 1.00 89.75 186 GLN A N 1
ATOM 1483 C CA . GLN A 1 186 ? 22.582 -7.418 -15.668 1.00 89.75 186 GLN A CA 1
ATOM 1484 C C . GLN A 1 186 ? 23.879 -8.021 -16.224 1.00 89.75 186 GLN A C 1
ATOM 1486 O O . GLN A 1 186 ? 24.542 -7.395 -17.047 1.00 89.75 186 GLN A O 1
ATOM 1491 N N . CYS A 1 187 ? 24.213 -9.261 -15.853 1.00 90.44 187 CYS A N 1
ATOM 1492 C CA . CYS A 1 187 ? 25.372 -9.962 -16.402 1.00 90.44 187 CYS A CA 1
ATOM 1493 C C . CYS A 1 187 ? 25.263 -10.134 -17.919 1.00 90.44 187 CYS A C 1
ATOM 1495 O O . CYS A 1 187 ? 26.213 -9.804 -18.617 1.00 90.44 187 CYS A O 1
ATOM 1497 N N . ARG A 1 188 ? 24.109 -10.584 -18.436 1.00 91.69 188 ARG A N 1
ATOM 1498 C CA . ARG A 1 188 ? 23.881 -10.732 -19.885 1.00 91.69 188 ARG A CA 1
ATOM 1499 C C . ARG A 1 188 ? 24.051 -9.412 -20.637 1.00 91.69 188 ARG A C 1
ATOM 1501 O O . ARG A 1 188 ? 24.805 -9.352 -21.606 1.00 91.69 188 ARG A O 1
ATOM 1508 N N . ALA A 1 189 ? 23.435 -8.344 -20.124 1.00 89.25 189 ALA A N 1
ATOM 1509 C CA . ALA A 1 189 ? 23.569 -7.001 -20.680 1.00 89.25 189 ALA A CA 1
ATOM 1510 C C . ALA A 1 189 ? 25.030 -6.517 -20.692 1.00 89.25 189 ALA A C 1
ATOM 1512 O O . ALA A 1 189 ? 25.461 -5.906 -21.666 1.00 89.25 189 ALA A O 1
ATOM 1513 N N . PHE A 1 190 ? 25.804 -6.827 -19.646 1.00 86.19 190 PHE A N 1
ATOM 1514 C CA . PHE A 1 190 ? 27.225 -6.485 -19.567 1.00 86.19 190 PHE A CA 1
ATOM 1515 C C . PHE A 1 190 ? 28.093 -7.301 -20.538 1.00 86.19 190 PHE A C 1
ATOM 1517 O O . PHE A 1 190 ? 29.003 -6.756 -21.157 1.00 86.19 190 PHE A O 1
ATOM 1524 N N . THR A 1 191 ? 27.821 -8.600 -20.691 1.00 85.69 191 THR A N 1
ATOM 1525 C CA . THR A 1 191 ? 28.577 -9.497 -21.582 1.00 85.69 191 THR A CA 1
ATOM 1526 C C . THR A 1 191 ? 28.171 -9.393 -23.055 1.00 85.6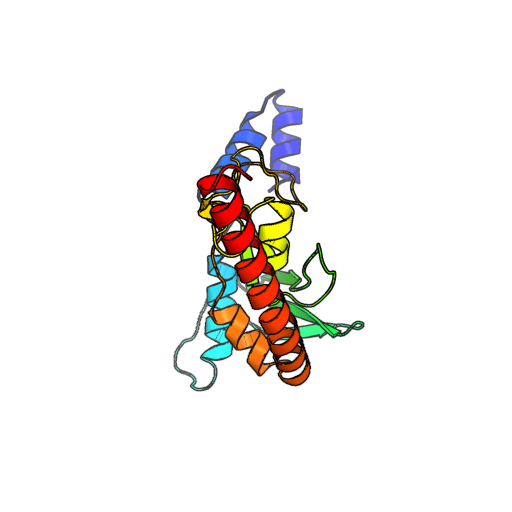9 191 THR A C 1
ATOM 1528 O O . THR A 1 191 ? 28.837 -9.983 -23.900 1.00 85.69 191 THR A O 1
ATOM 1531 N N . GLY A 1 192 ? 27.097 -8.661 -23.373 1.00 66.38 192 GLY A N 1
ATOM 1532 C CA . GLY A 1 192 ? 26.597 -8.480 -24.739 1.00 66.38 192 GLY A CA 1
ATOM 1533 C C . GLY A 1 192 ? 26.009 -9.746 -25.377 1.00 66.38 192 GLY A C 1
ATOM 1534 O O . GLY A 1 192 ? 26.046 -9.861 -26.601 1.00 66.38 192 GLY A O 1
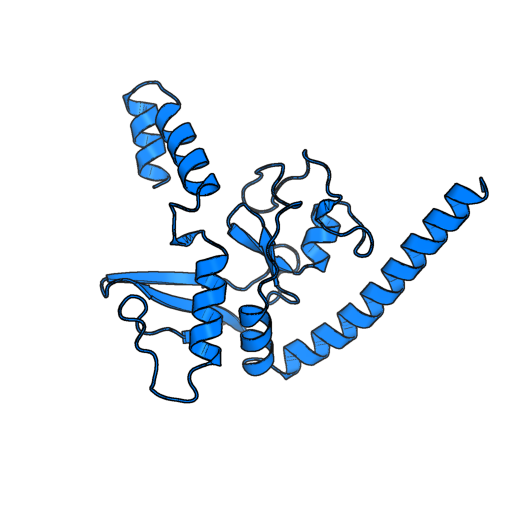ATOM 1535 N N . ILE A 1 193 ? 25.505 -10.685 -24.562 1.00 54.84 193 ILE A N 1
ATOM 1536 C CA . ILE A 1 193 ? 24.822 -11.921 -24.999 1.00 54.84 193 ILE A CA 1
ATOM 1537 C C . ILE A 1 193 ? 23.324 -11.784 -24.741 1.00 54.84 193 ILE A C 1
ATOM 1539 O O . ILE A 1 193 ? 22.964 -11.395 -23.604 1.00 54.84 193 ILE A O 1
#

Radius of gyration: 19.35 Å; Cα contacts (8 Å, |Δi|>4): 265; chains: 1; bounding box: 49×47×55 Å

Solvent-accessible surface area (backbone atoms only — not comparable to full-atom values): 10692 Å² total; per-residue (Å²): 109,73,72,57,24,54,50,47,17,67,74,67,78,47,60,62,34,56,50,50,53,52,48,34,47,74,69,43,68,48,52,93,51,27,56,63,50,57,30,52,51,24,39,52,62,69,54,67,82,60,99,79,74,84,56,91,55,59,40,80,70,46,78,46,62,48,102,79,70,47,40,33,43,32,31,26,39,74,88,74,43,78,44,78,41,77,40,48,10,87,80,84,70,41,68,46,49,66,28,26,22,30,60,78,34,56,59,29,21,45,71,56,50,21,58,65,38,74,32,50,87,80,66,34,46,63,66,31,55,60,79,34,45,40,91,87,80,59,46,53,56,25,47,53,66,45,44,72,34,62,37,38,41,53,40,47,41,73,73,41,46,70,62,43,51,57,49,49,56,54,50,51,56,50,52,53,52,52,46,51,55,50,52,53,51,51,50,28,65,73,73,73,102

Organism: Triticum urartu (NCBI:txid4572)

pLDDT: mean 87.33, std 11.78, range [45.97, 98.31]

Foldseek 3Di:
DVVVLVVVCVVVVHCVSVVVVVVCLLVCVVVLLDLVNVLVLLLVVVPPPDDDDDPVFWAPFDWDQDPVRWTWTWTDGPNPDIRIDTQAAPQVRHRAAQWKAWSNSDIHHQVSLCVQQVHFPVRAQLPGDQCRADPPPGHGNGRNPIDGRVSNNVSCCVVPVVVRVVVVVVVVVVSVVRVVVVVVVVVCVVVVD

Mean predicted aligned error: 8.1 Å

Nearest PDB structures (foldseek):
  4zy6-assembly1_A  TM=3.923E-01  e=3.597E+00  Homo sapiens
  7qla-assembly1_A  TM=3.053E-01  e=5.847E+00  Thermochaetoides thermophila

InterPro domains:
  IPR001841 Zinc finger, RING-type [PS50089] (89-138)
  IPR001841 Zinc finger, RING-type [SM00184] (89-137)
  IPR013083 Zinc finger, RING/FYVE/PHD-type [G3DSA:3.30.40.10] (74-191)
  IPR018957 Zinc finger, C3HC4 RING-type [PF00097] (89-137)
  IPR033326 E3 ubiquitin-protein ligase BAH1 [PTHR46764] (1-192)

Secondary structure (DSSP, 8-state):
-HHHHHHHHHHHTSSHHHHHHHHHHHTT-SGGG-HHHHHHHHHHHHHTTSS----TTEEEEEEEE-TTS-EEEEEEETTTEEEEEE-B-TTT-SBPSSEEE-TTS-EEEHHHHHHHTT--TTT-GGG--TT-B-TTT--BS-STTPEE-HHHHHHHHHHSHHHHHHHHHHHHHHHHHHHHHHHHHHHHHHHT-